Protein AF-A0A3N5JLK2-F1 (afdb_monomer)

Nearest PDB structures (foldseek):
  6s0b-assembly1_C  TM=5.105E-01  e=1.377E-01  Homo sapiens
  5gqo-assembly1_B-2  TM=5.133E-01  e=3.199E-01  Mycolicibacterium smegmatis MC2 155
  5yyu-assembly1_D  TM=4.873E-01  e=5.015E-01  Staphylococcus aureus subsp. aureus ED98
  1ue7-assembly2_D-3  TM=4.445E-01  e=7.860E-01  Mycobacterium tuberculosis

Sequence (249 aa):
MFKWTCALKNKGKTCIRKFNHIGRLCEGCSHFLDEKIHYQPRIVIDNAAFERFQQEIEEFDEWVAEHRERDLDIWCRVRLIKPRFRKIIYGAKAQLRLEGYLLVSKEGFIGLTPFDDYFYAYLTPQQQDRLRISANDTFDARGRMKLDRGRVLFSALWAIQIQERSGGITWNNSRALVAKNSAVELSDQPESCLHCPYGALADVVIQEKQQNKLVRTLYCLEGYPTPEVCGFQAMEMLDRCHKKQQKME

Mean predicted aligned error: 10.64 Å

Foldseek 3Di:
DKDKDFQQVVVVHADPVRDPDGDPVCPPPPRIDIDDDDDDDDDPDDPVVVVVVVVVVVVVVVVCVVQAQDKWKKKFAFAAKAFEWAWEADPPDIDIDGQFMKTWTQWIDTHNRTHRGIAIETDGLVRCQVVVDGHRWIWMWIFTWHCDPNHTYRDDTDPIDTDDDPVDDGDHPVLNVLLVVLKEWEPDDDPVLVSDNQKYKYWYWYDDPPDTDTDIIIIRSNNDHDPVPDCPVVVVVVVVVVVVVVVVD

Structure (mmCIF, N/CA/C/O backbone):
data_AF-A0A3N5JLK2-F1
#
_entry.id   AF-A0A3N5JLK2-F1
#
loop_
_atom_site.group_PDB
_atom_site.id
_atom_site.type_symbol
_atom_site.label_atom_id
_atom_site.label_alt_id
_atom_site.label_comp_id
_atom_site.label_asym_id
_atom_site.label_entity_id
_atom_site.label_seq_id
_atom_site.pdbx_PDB_ins_code
_atom_site.Cartn_x
_atom_site.Cartn_y
_atom_site.Cartn_z
_atom_site.occupancy
_atom_site.B_iso_or_equiv
_atom_site.auth_seq_id
_atom_site.auth_comp_id
_atom_site.auth_asym_id
_atom_site.auth_atom_id
_atom_site.pdbx_PDB_model_num
ATOM 1 N N . MET A 1 1 ? -16.531 -2.188 28.155 1.00 64.75 1 MET A N 1
ATOM 2 C CA . MET A 1 1 ? -17.621 -2.966 28.792 1.00 64.75 1 MET A CA 1
ATOM 3 C C . MET A 1 1 ? -18.146 -2.148 29.964 1.00 64.75 1 MET A C 1
ATOM 5 O O . MET A 1 1 ? -17.335 -1.489 30.599 1.00 64.75 1 MET A O 1
ATOM 9 N N . PHE A 1 2 ? -19.452 -2.125 30.232 1.00 71.06 2 PHE A N 1
ATOM 10 C CA . PHE A 1 2 ? -19.994 -1.415 31.399 1.00 71.06 2 PHE A CA 1
ATOM 11 C C . PHE A 1 2 ? -20.193 -2.402 32.541 1.00 71.06 2 PHE A C 1
ATOM 13 O O . PHE A 1 2 ? -20.793 -3.461 32.339 1.00 71.06 2 PHE A O 1
ATOM 20 N N . LYS A 1 3 ? -19.667 -2.077 33.720 1.00 80.38 3 LY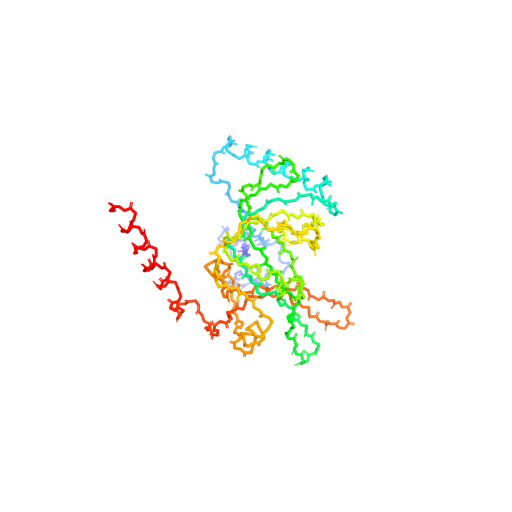S A N 1
ATOM 21 C CA . LYS A 1 3 ? -19.873 -2.861 34.932 1.00 80.38 3 LYS A CA 1
ATOM 22 C C . LYS A 1 3 ? -20.793 -2.079 35.851 1.00 80.38 3 LYS A C 1
ATOM 24 O O . LYS A 1 3 ? -20.409 -1.085 36.459 1.00 80.38 3 LYS A O 1
ATOM 29 N N . TRP A 1 4 ? -22.023 -2.560 35.947 1.00 87.19 4 TRP A N 1
ATOM 30 C CA . TRP A 1 4 ? -23.040 -1.983 36.809 1.00 87.19 4 TRP A CA 1
ATOM 31 C C . TRP A 1 4 ? -22.979 -2.615 38.189 1.00 87.19 4 TRP A C 1
ATOM 33 O O . TRP A 1 4 ? -23.115 -3.831 38.335 1.00 87.19 4 TRP A O 1
ATOM 43 N N . THR A 1 5 ? -22.801 -1.792 39.215 1.00 86.56 5 THR A N 1
ATOM 44 C CA . THR A 1 5 ? -22.776 -2.253 40.604 1.00 86.56 5 THR A CA 1
ATOM 45 C C . THR A 1 5 ? -23.739 -1.446 41.466 1.00 86.56 5 THR A C 1
ATOM 47 O O . THR A 1 5 ? -24.105 -0.315 41.149 1.00 86.56 5 THR A O 1
ATOM 50 N N . CYS A 1 6 ? -24.208 -2.054 42.558 1.00 88.25 6 CYS A N 1
ATOM 51 C CA . CYS A 1 6 ? -25.074 -1.393 43.523 1.00 88.25 6 CYS A CA 1
ATOM 52 C C . CYS A 1 6 ? -24.533 -1.614 44.933 1.00 88.25 6 CYS A C 1
ATOM 54 O O . CYS A 1 6 ? -24.486 -2.746 45.419 1.00 88.25 6 CYS A O 1
ATOM 56 N N . ALA A 1 7 ? -24.174 -0.526 45.614 1.00 86.69 7 ALA A N 1
ATOM 57 C CA . ALA A 1 7 ? -23.573 -0.577 46.945 1.00 86.69 7 ALA A CA 1
ATOM 58 C C . ALA A 1 7 ? -24.487 -1.241 47.995 1.00 86.69 7 ALA A C 1
ATOM 60 O O . ALA A 1 7 ? -23.996 -1.874 48.927 1.00 86.69 7 ALA A O 1
ATOM 61 N N . LEU A 1 8 ? -25.815 -1.128 47.844 1.00 87.56 8 LEU A N 1
ATOM 62 C CA . LEU A 1 8 ? -26.787 -1.776 48.734 1.00 87.56 8 LEU A CA 1
ATOM 63 C C . LEU A 1 8 ? -26.852 -3.288 48.514 1.00 87.56 8 LEU A C 1
ATOM 65 O O . LEU A 1 8 ? -26.760 -4.041 49.482 1.00 87.56 8 LEU A O 1
ATOM 69 N N . LYS A 1 9 ? -26.952 -3.730 47.254 1.00 84.06 9 LYS A N 1
ATOM 70 C CA . LYS A 1 9 ? -26.965 -5.161 46.924 1.00 84.06 9 LYS A CA 1
ATOM 71 C C . LYS A 1 9 ? -25.656 -5.843 47.315 1.00 84.06 9 LYS A C 1
ATOM 73 O O . LYS A 1 9 ? -25.698 -6.942 47.853 1.00 84.06 9 LYS A O 1
ATOM 78 N N . ASN A 1 10 ? -24.517 -5.172 47.131 1.00 84.31 10 ASN A N 1
ATOM 79 C CA . ASN A 1 10 ? -23.211 -5.685 47.561 1.00 84.31 10 ASN A CA 1
ATOM 80 C C . ASN A 1 10 ? -23.121 -5.868 49.087 1.00 84.31 10 ASN A C 1
ATOM 82 O O . ASN A 1 10 ? -22.364 -6.705 49.559 1.00 84.31 10 ASN A O 1
ATOM 86 N N . LYS A 1 11 ? -23.914 -5.115 49.861 1.00 87.94 11 LYS A N 1
ATOM 87 C CA . LYS A 1 11 ? -24.050 -5.253 51.321 1.00 87.94 11 LYS A CA 1
ATOM 88 C C . LYS A 1 11 ? -25.190 -6.201 51.736 1.00 87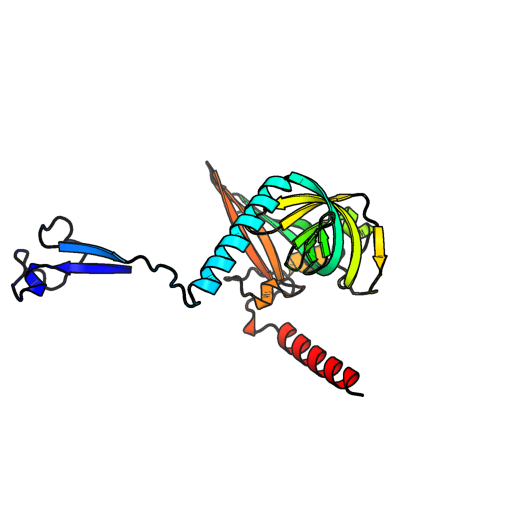.94 11 LYS A C 1
ATOM 90 O O . LYS A 1 11 ? -25.592 -6.180 52.895 1.00 87.94 11 LYS A O 1
ATOM 95 N N . GLY A 1 12 ? -25.760 -6.972 50.805 1.00 84.62 12 GLY A N 1
ATOM 96 C CA . GLY A 1 12 ? -26.864 -7.906 51.063 1.00 84.62 12 GLY A CA 1
ATOM 97 C C . GLY A 1 12 ? -28.222 -7.246 51.334 1.00 84.62 12 GLY A C 1
ATOM 98 O O . GLY A 1 12 ? -29.153 -7.920 51.767 1.00 84.62 12 GLY A O 1
ATOM 99 N N . LYS A 1 13 ? -28.364 -5.934 51.099 1.00 86.44 13 LYS A N 1
ATOM 100 C CA . LYS A 1 13 ? -29.610 -5.196 51.351 1.00 86.44 13 LYS A CA 1
ATOM 101 C C . LYS A 1 13 ? -30.515 -5.178 50.122 1.00 86.44 13 LYS A C 1
ATOM 103 O O . LYS A 1 13 ? -30.056 -5.154 48.978 1.00 86.44 13 LYS A O 1
ATOM 108 N N . THR A 1 14 ? -31.821 -5.123 50.364 1.00 85.50 14 THR A N 1
ATOM 109 C CA . THR A 1 14 ? -32.839 -4.969 49.321 1.00 85.50 14 THR A CA 1
ATOM 110 C C . THR A 1 14 ? -32.788 -3.581 48.679 1.00 85.50 14 THR A C 1
ATOM 112 O O . THR A 1 14 ? -32.483 -2.579 49.327 1.00 85.50 14 THR A O 1
ATOM 115 N N . CYS A 1 15 ? -33.109 -3.509 47.386 1.00 86.06 15 CYS A N 1
ATOM 116 C CA . CYS A 1 15 ? -33.182 -2.245 46.658 1.00 86.06 15 CYS A CA 1
ATOM 117 C C . CYS A 1 15 ? -34.363 -1.396 47.160 1.00 86.06 15 CYS A C 1
ATOM 119 O O . CYS A 1 15 ? -35.496 -1.870 47.180 1.00 86.06 15 CYS A O 1
ATOM 121 N N . ILE A 1 16 ? -34.124 -0.119 47.478 1.00 85.94 16 ILE A N 1
ATOM 122 C CA . ILE A 1 16 ? -35.167 0.829 47.923 1.00 85.94 16 ILE A CA 1
ATOM 123 C C . ILE A 1 16 ? -36.224 1.046 46.825 1.00 85.94 16 ILE A C 1
ATOM 125 O O . ILE A 1 16 ? -37.409 1.186 47.107 1.00 85.94 16 ILE A O 1
ATOM 129 N N . ARG A 1 17 ? -35.805 0.996 45.553 1.00 84.00 17 ARG A N 1
ATOM 130 C CA . ARG A 1 17 ? -36.687 1.092 44.376 1.00 84.00 17 ARG A CA 1
ATOM 131 C C . ARG A 1 17 ? -37.307 -0.257 43.971 1.00 84.00 17 ARG A C 1
ATOM 133 O O . ARG A 1 17 ? -37.937 -0.335 42.926 1.00 84.00 17 ARG A O 1
ATOM 140 N N . LYS A 1 18 ? -37.122 -1.314 44.778 1.00 85.50 18 LYS A N 1
ATOM 141 C CA . LYS A 1 18 ? -37.650 -2.679 44.566 1.00 85.50 18 LYS A CA 1
ATOM 142 C C . LYS A 1 18 ? -37.236 -3.344 43.244 1.00 85.50 18 LYS A C 1
ATOM 144 O O . LYS A 1 18 ? -37.915 -4.243 42.760 1.00 85.50 18 LYS A O 1
ATOM 149 N N . PHE A 1 19 ? -36.110 -2.939 42.659 1.00 84.69 19 PHE A N 1
ATOM 150 C CA . PHE A 1 19 ? -35.587 -3.599 41.465 1.00 84.69 19 PHE A CA 1
ATOM 151 C C . PHE A 1 19 ? -34.878 -4.913 41.809 1.00 84.69 19 PHE A C 1
ATOM 153 O O . PHE A 1 19 ? -34.039 -4.969 42.712 1.00 84.69 19 PHE A O 1
ATOM 160 N N . ASN A 1 20 ? -35.172 -5.957 41.030 1.00 80.88 20 ASN A N 1
ATOM 161 C CA . ASN A 1 20 ? -34.558 -7.279 41.176 1.00 80.88 20 ASN A CA 1
ATOM 162 C C . ASN A 1 20 ? -33.180 -7.375 40.508 1.00 80.88 20 ASN A C 1
ATOM 164 O O . ASN A 1 20 ? -32.359 -8.201 40.908 1.00 80.88 20 ASN A O 1
ATOM 168 N N . HIS A 1 21 ? -32.879 -6.495 39.551 1.00 82.06 21 HIS A N 1
ATOM 169 C CA . HIS A 1 21 ? -31.630 -6.490 38.789 1.00 82.06 21 HIS A CA 1
ATOM 170 C C . HIS A 1 21 ? -31.052 -5.076 38.709 1.00 82.06 21 HIS A C 1
ATOM 172 O O . HIS A 1 21 ? -31.788 -4.092 38.751 1.00 82.06 21 HIS A O 1
ATOM 178 N N . ILE A 1 22 ? -29.725 -4.989 38.626 1.00 85.00 22 ILE A N 1
ATOM 179 C CA . ILE A 1 22 ? -29.011 -3.726 38.429 1.00 85.00 22 ILE A CA 1
ATOM 180 C C . ILE A 1 22 ? -28.993 -3.464 36.921 1.00 85.00 22 ILE A C 1
ATOM 182 O O . ILE A 1 22 ? -28.632 -4.355 36.155 1.00 85.00 22 ILE A O 1
ATOM 186 N N . GLY A 1 23 ? -29.413 -2.277 36.491 1.00 82.56 23 GLY A N 1
ATOM 187 C CA . GLY A 1 23 ? -29.574 -1.975 35.072 1.00 82.56 23 GLY A CA 1
ATOM 188 C C . GLY A 1 23 ? -29.731 -0.491 34.785 1.00 82.56 23 GLY A C 1
ATOM 189 O O . GLY A 1 23 ? -29.637 0.333 35.689 1.00 82.56 23 GLY A O 1
ATOM 190 N N . ARG A 1 24 ? -30.058 -0.155 33.533 1.00 80.62 24 ARG A N 1
ATOM 191 C CA . ARG A 1 24 ? -30.299 1.231 33.081 1.00 80.62 24 ARG A CA 1
ATOM 192 C C . ARG A 1 24 ? -31.349 1.982 33.913 1.00 80.62 24 ARG A C 1
ATOM 194 O O . ARG A 1 24 ? -31.252 3.184 34.093 1.00 80.62 24 ARG A O 1
ATOM 201 N N . LEU A 1 25 ? -32.315 1.273 34.503 1.00 83.50 25 LEU A N 1
ATOM 202 C CA . LEU A 1 25 ? -33.338 1.862 35.385 1.00 83.50 25 LEU A CA 1
ATOM 203 C C . LEU A 1 25 ? -32.786 2.347 36.742 1.00 83.50 25 LEU A C 1
ATOM 205 O O . LEU A 1 25 ? -33.505 2.979 37.520 1.00 83.50 25 LEU A O 1
ATOM 209 N N . CYS A 1 26 ? -31.523 2.041 37.049 1.00 83.31 26 CYS A N 1
ATOM 210 C CA . CYS A 1 26 ? -30.824 2.514 38.237 1.00 83.31 26 CYS A CA 1
ATOM 211 C C . CYS A 1 26 ? -30.124 3.869 38.030 1.00 83.31 26 CYS A C 1
ATOM 213 O O . CYS A 1 26 ? -29.611 4.409 39.012 1.00 83.31 26 CYS A O 1
ATOM 215 N N . GLU A 1 27 ? -30.140 4.436 36.815 1.00 78.31 27 GLU A N 1
ATOM 216 C CA . GLU A 1 27 ? -29.645 5.792 36.550 1.00 78.31 27 GLU A CA 1
ATOM 217 C C . GLU A 1 27 ? -30.296 6.812 37.504 1.00 78.31 27 GLU A C 1
ATOM 219 O O . GLU A 1 27 ? -31.492 6.747 37.814 1.00 78.31 27 GLU A O 1
ATOM 224 N N . GLY A 1 28 ? -29.470 7.711 38.049 1.00 80.62 28 GLY A N 1
ATOM 225 C CA . GLY A 1 28 ? -29.868 8.701 39.057 1.00 80.62 28 GLY A CA 1
ATOM 226 C C . GLY A 1 28 ? -29.978 8.181 40.499 1.00 80.62 28 GLY A C 1
ATOM 227 O O . GLY A 1 28 ? -30.269 8.959 41.404 1.00 80.62 28 GLY A O 1
ATOM 228 N N . CYS A 1 29 ? -29.747 6.890 40.765 1.00 85.38 29 CYS A N 1
ATOM 229 C CA . CYS A 1 29 ? -29.701 6.370 42.135 1.00 85.38 29 CYS A CA 1
ATOM 230 C C . CYS A 1 29 ? -28.329 6.618 42.783 1.00 85.38 29 CYS A C 1
ATOM 232 O O . CYS A 1 29 ? -27.307 6.220 42.236 1.00 85.38 29 CYS A O 1
ATOM 234 N N . SER A 1 30 ? -28.305 7.160 44.004 1.00 88.56 30 SER A N 1
ATOM 235 C CA . SER A 1 30 ? -27.072 7.409 44.778 1.00 88.56 30 SER A CA 1
ATOM 236 C C . SER A 1 30 ? -26.263 6.151 45.119 1.00 88.56 30 SER A C 1
ATOM 238 O O . SER A 1 30 ? -25.092 6.237 45.476 1.00 88.56 30 SER A O 1
ATOM 240 N N . HIS A 1 31 ? -26.880 4.971 45.037 1.00 85.19 31 HIS A N 1
ATOM 241 C CA . HIS A 1 31 ? -26.239 3.687 45.325 1.00 85.19 31 HIS A CA 1
ATOM 242 C C . HIS A 1 31 ? -25.837 2.914 44.068 1.00 85.19 31 HIS A C 1
ATOM 244 O O . HIS A 1 31 ? -25.345 1.791 44.197 1.00 85.19 31 HIS A O 1
ATOM 250 N N . PHE A 1 32 ? -26.102 3.462 42.882 1.00 87.62 32 PHE A N 1
ATOM 251 C CA . PHE A 1 32 ? -25.750 2.875 41.598 1.00 87.62 32 PHE A CA 1
ATOM 252 C C . PHE A 1 32 ? -24.399 3.418 41.137 1.00 87.62 32 PHE A C 1
ATOM 254 O O . PHE A 1 32 ? -24.186 4.627 41.131 1.00 87.62 32 PHE A O 1
ATOM 261 N N . LEU A 1 33 ? -23.495 2.515 40.765 1.00 84.81 33 LEU A N 1
ATOM 262 C CA . LEU A 1 33 ? -22.190 2.847 40.209 1.00 84.81 33 LEU A CA 1
ATOM 263 C C . LEU A 1 33 ? -22.092 2.232 38.817 1.00 84.81 33 LEU A C 1
ATOM 265 O O . LEU A 1 33 ? -22.229 1.013 38.662 1.00 84.81 33 LEU A O 1
ATOM 269 N N . ASP A 1 34 ? -21.854 3.087 37.829 1.00 84.75 34 ASP A N 1
ATOM 270 C CA . ASP A 1 34 ? -21.530 2.677 36.470 1.00 84.75 34 ASP A CA 1
ATOM 271 C C . ASP A 1 34 ? -20.031 2.868 36.237 1.00 84.75 34 ASP A C 1
ATOM 273 O O . ASP A 1 34 ? -19.533 3.994 36.190 1.00 84.75 34 ASP A O 1
ATOM 277 N N . GLU A 1 35 ? -19.304 1.758 36.143 1.00 80.94 35 GLU A N 1
ATOM 278 C CA . GLU A 1 35 ? -17.882 1.768 35.833 1.00 80.94 35 GLU A CA 1
ATOM 279 C C . GLU A 1 35 ? -17.680 1.402 34.362 1.00 80.94 35 GLU A C 1
ATOM 281 O O . GLU A 1 35 ? -17.949 0.279 33.911 1.00 80.94 35 GLU A O 1
ATOM 286 N N . LYS A 1 36 ? -17.172 2.369 33.599 1.00 79.12 36 LYS A N 1
ATOM 287 C CA . LYS A 1 36 ? -16.784 2.155 32.211 1.00 79.12 36 LYS A CA 1
ATOM 288 C C . LYS A 1 36 ? -15.412 1.486 32.176 1.00 79.12 36 LYS A C 1
ATOM 290 O O . LYS A 1 36 ? -14.382 2.142 32.292 1.00 79.12 36 LYS A O 1
ATOM 295 N N . ILE A 1 37 ? -15.401 0.172 31.971 1.00 74.75 37 ILE A N 1
ATOM 296 C CA . ILE A 1 37 ? -14.164 -0.593 31.809 1.00 74.75 37 ILE A CA 1
ATOM 297 C C . ILE A 1 37 ? -13.647 -0.377 30.389 1.00 74.75 37 ILE A C 1
ATOM 299 O O . ILE A 1 37 ? -14.237 -0.852 29.405 1.00 74.75 37 ILE A O 1
ATOM 303 N N . HIS A 1 38 ? -12.531 0.341 30.309 1.00 68.50 38 HIS A N 1
ATOM 304 C CA . HIS A 1 38 ? -11.704 0.450 29.120 1.00 68.50 38 HIS A CA 1
ATOM 305 C C . HIS A 1 38 ? -10.674 -0.680 29.134 1.00 68.50 38 HIS A C 1
ATOM 307 O O . HIS A 1 38 ? -9.913 -0.810 30.088 1.00 68.50 38 HIS A O 1
ATOM 313 N N . TYR A 1 39 ? -10.645 -1.500 28.083 1.00 69.69 39 TYR A N 1
ATOM 314 C CA . TYR A 1 39 ? -9.519 -2.405 27.876 1.00 69.69 39 TYR A CA 1
ATOM 315 C C . TYR A 1 39 ? -8.315 -1.555 27.493 1.00 69.69 39 TYR A C 1
ATOM 317 O O . TYR A 1 39 ? -8.352 -0.863 26.476 1.00 69.69 39 TYR A O 1
ATOM 325 N N . GLN A 1 40 ? -7.283 -1.576 28.327 1.00 72.75 40 GLN A N 1
ATOM 326 C CA . GLN A 1 40 ? -5.996 -1.001 27.977 1.00 72.75 40 GLN A CA 1
ATOM 327 C C . GLN A 1 40 ? -5.084 -2.114 27.462 1.00 72.75 40 GLN A C 1
ATOM 329 O O . GLN A 1 40 ? -5.142 -3.235 27.984 1.00 72.75 40 GLN A O 1
ATOM 334 N N . PRO A 1 41 ? -4.270 -1.840 26.432 1.00 77.44 41 PRO A N 1
ATOM 335 C CA . PRO A 1 41 ? -3.246 -2.778 26.011 1.00 77.44 41 PRO A CA 1
ATOM 336 C C . PRO A 1 41 ? -2.325 -3.065 27.199 1.00 77.44 41 PRO A C 1
ATOM 338 O O . PRO A 1 41 ? -1.903 -2.158 27.915 1.00 77.44 41 PRO A O 1
ATOM 341 N N . ARG A 1 42 ? -2.049 -4.347 27.433 1.00 83.38 42 ARG A N 1
ATOM 342 C CA . ARG A 1 42 ? -1.113 -4.779 28.467 1.00 83.38 42 ARG A CA 1
ATOM 343 C C . ARG A 1 42 ? 0.260 -4.939 27.832 1.00 83.38 42 ARG A C 1
ATOM 345 O O . ARG A 1 42 ? 0.380 -5.624 26.821 1.00 83.38 42 ARG A O 1
ATOM 352 N N . ILE A 1 43 ? 1.281 -4.352 28.446 1.00 84.31 43 ILE A N 1
ATOM 353 C CA . ILE A 1 43 ? 2.672 -4.601 28.068 1.00 84.31 43 ILE A CA 1
ATOM 354 C C . ILE A 1 43 ? 2.998 -6.043 28.475 1.00 84.31 43 ILE A C 1
ATOM 356 O O . ILE A 1 43 ? 2.877 -6.409 29.646 1.00 84.31 43 ILE A O 1
ATOM 360 N N . VAL A 1 44 ? 3.305 -6.880 27.484 1.00 91.62 44 VAL A N 1
ATOM 361 C CA . VAL A 1 44 ? 3.648 -8.305 27.673 1.00 91.62 44 VAL A CA 1
ATOM 362 C C . VAL A 1 44 ? 5.163 -8.527 27.605 1.00 91.62 44 VAL A C 1
ATOM 364 O O . VAL A 1 44 ? 5.656 -9.561 28.041 1.00 91.62 44 VAL A O 1
ATOM 367 N N . ILE A 1 45 ? 5.896 -7.549 27.072 1.00 91.56 45 ILE A N 1
ATOM 368 C CA . ILE A 1 45 ? 7.358 -7.541 27.005 1.00 91.56 45 ILE A CA 1
ATOM 369 C C . ILE A 1 45 ? 7.960 -7.036 28.319 1.00 91.56 45 ILE A C 1
ATOM 371 O O . ILE A 1 45 ? 7.275 -6.401 29.122 1.00 91.56 45 ILE A O 1
ATOM 375 N N . ASP A 1 46 ? 9.237 -7.335 28.549 1.00 94.19 46 ASP A N 1
ATOM 376 C CA . ASP A 1 46 ? 9.954 -6.788 29.697 1.00 94.19 46 ASP A CA 1
ATOM 377 C C . ASP A 1 46 ? 10.170 -5.267 29.568 1.00 94.19 46 ASP A C 1
ATOM 379 O O . ASP A 1 46 ? 10.048 -4.683 28.487 1.00 94.19 46 ASP A O 1
ATOM 383 N N . ASN A 1 47 ? 10.484 -4.619 30.692 1.00 91.50 47 ASN A N 1
ATOM 384 C CA . ASN A 1 47 ? 10.638 -3.165 30.746 1.00 91.50 47 ASN A CA 1
ATOM 385 C C . ASN A 1 47 ? 11.765 -2.660 29.834 1.00 91.50 47 ASN A C 1
ATOM 387 O O . ASN A 1 47 ? 11.602 -1.622 29.205 1.00 91.50 47 ASN A O 1
ATOM 391 N N . ALA A 1 48 ? 12.873 -3.397 29.716 1.00 92.75 48 ALA A N 1
ATOM 392 C CA . ALA A 1 48 ? 14.004 -2.975 28.894 1.00 92.75 48 ALA A CA 1
ATOM 393 C C . ALA A 1 48 ? 13.661 -3.035 27.397 1.00 92.75 48 ALA A C 1
ATOM 395 O O . ALA A 1 48 ? 14.040 -2.157 26.626 1.00 92.75 48 ALA A O 1
ATOM 396 N N . ALA A 1 49 ? 12.917 -4.055 26.970 1.00 92.88 49 ALA A N 1
ATOM 397 C CA . ALA A 1 49 ? 12.381 -4.146 25.619 1.00 92.88 49 ALA A CA 1
ATOM 398 C C . ALA A 1 49 ? 11.365 -3.034 25.337 1.00 92.88 49 ALA A C 1
ATOM 400 O O . ALA A 1 49 ? 11.358 -2.485 24.238 1.00 92.88 49 ALA A O 1
ATOM 401 N N . PHE A 1 50 ? 10.536 -2.678 26.321 1.00 92.44 50 PHE A N 1
ATOM 402 C CA . PHE A 1 50 ? 9.588 -1.577 26.182 1.00 92.44 50 PHE A CA 1
ATOM 403 C C . PHE A 1 50 ? 10.283 -0.216 26.059 1.00 92.44 50 PHE A C 1
ATOM 405 O O . PHE A 1 50 ? 9.900 0.574 25.205 1.00 92.44 50 PHE A O 1
ATOM 412 N N . GLU A 1 51 ? 11.323 0.043 26.852 1.00 93.44 51 GLU A N 1
ATOM 413 C CA . GLU A 1 51 ? 12.118 1.274 26.761 1.00 93.44 51 GLU A CA 1
ATOM 414 C C . GLU A 1 51 ? 12.806 1.413 25.398 1.00 93.44 51 GLU A C 1
ATOM 416 O O . GLU A 1 51 ? 12.713 2.473 24.785 1.00 93.44 51 GLU A O 1
ATOM 421 N N . ARG A 1 52 ? 13.410 0.333 24.876 1.00 94.19 52 ARG A N 1
ATOM 422 C CA . ARG A 1 52 ? 13.973 0.330 23.512 1.00 94.19 52 ARG A CA 1
ATOM 423 C C . ARG A 1 52 ? 12.918 0.639 22.456 1.00 94.19 52 ARG A C 1
ATOM 425 O O . ARG A 1 52 ? 13.148 1.465 21.588 1.00 94.19 52 ARG A O 1
ATOM 432 N N . PHE A 1 53 ? 11.741 0.030 22.562 1.00 91.56 53 PHE A N 1
ATOM 433 C CA . PHE A 1 53 ? 10.642 0.297 21.637 1.00 91.56 53 PHE A CA 1
ATOM 434 C C . PHE A 1 53 ? 10.158 1.757 21.691 1.00 91.56 53 PHE A C 1
ATOM 436 O O . PHE A 1 53 ? 9.816 2.327 20.660 1.00 91.56 53 PHE A O 1
ATOM 443 N N . GLN A 1 54 ? 10.128 2.382 22.874 1.00 94.25 54 GLN A N 1
ATOM 444 C CA . GLN A 1 54 ? 9.796 3.809 22.991 1.00 94.25 54 GLN A CA 1
ATOM 445 C C . GLN A 1 54 ? 10.845 4.691 22.304 1.00 94.25 54 GLN A C 1
ATOM 447 O O . GLN A 1 54 ? 10.467 5.622 21.601 1.00 94.25 54 GLN A O 1
ATOM 452 N N . GLN A 1 55 ? 12.131 4.366 22.461 1.00 94.69 55 GLN A N 1
ATOM 453 C CA . GLN A 1 55 ? 13.221 5.065 21.772 1.00 94.69 55 GLN A CA 1
ATOM 454 C C . GLN A 1 55 ? 13.108 4.912 20.251 1.00 94.69 55 GLN A C 1
ATOM 456 O O . GLN A 1 55 ? 13.146 5.906 19.539 1.00 94.69 55 GLN A O 1
ATOM 461 N N . GLU A 1 56 ? 12.867 3.694 19.755 1.00 92.44 56 GLU A N 1
ATOM 462 C CA . GLU A 1 56 ? 12.656 3.430 18.323 1.00 92.44 56 GLU A CA 1
ATOM 463 C C . GLU A 1 56 ? 11.471 4.232 17.750 1.00 92.44 56 GLU A C 1
ATOM 465 O O . GLU A 1 56 ? 11.545 4.731 16.627 1.00 92.44 56 GLU A O 1
ATOM 470 N N . ILE A 1 57 ? 10.378 4.385 18.511 1.00 92.06 57 ILE A N 1
ATOM 471 C CA . ILE A 1 57 ? 9.241 5.228 18.106 1.00 92.06 57 ILE A CA 1
ATOM 472 C C . ILE A 1 57 ? 9.643 6.699 18.031 1.00 92.06 57 ILE A C 1
ATOM 474 O O . ILE A 1 57 ? 9.288 7.364 17.062 1.00 92.06 57 ILE A O 1
ATOM 478 N N . GLU A 1 58 ? 10.336 7.212 19.046 1.00 95.19 58 GLU A N 1
ATOM 479 C CA . GLU A 1 58 ? 10.742 8.618 19.100 1.00 95.19 58 GLU A CA 1
ATOM 480 C C . GLU A 1 58 ? 11.683 8.957 17.936 1.00 95.19 58 GLU A C 1
ATOM 482 O O . GLU A 1 58 ? 11.425 9.903 17.194 1.00 95.19 58 GLU A O 1
ATOM 487 N N . GLU A 1 59 ? 12.688 8.112 17.690 1.00 93.12 59 GLU A N 1
ATOM 488 C CA . GLU A 1 59 ? 13.592 8.227 16.540 1.00 93.12 59 GLU A CA 1
ATOM 489 C C . GLU A 1 59 ? 12.832 8.190 15.205 1.00 93.12 59 GLU A C 1
ATOM 491 O O . GLU A 1 59 ? 13.103 8.980 14.295 1.00 93.12 59 GLU A O 1
ATOM 496 N N . PHE A 1 60 ? 11.845 7.296 15.077 1.00 91.31 60 PHE A N 1
ATOM 497 C CA . PHE A 1 60 ? 11.010 7.225 13.882 1.00 91.31 60 PHE A CA 1
ATOM 498 C C . PHE A 1 60 ? 10.153 8.483 13.697 1.00 91.31 60 PHE A C 1
ATOM 500 O O . PHE A 1 60 ? 10.053 8.995 12.580 1.00 91.31 60 PHE A O 1
ATOM 507 N N . ASP A 1 61 ? 9.539 9.001 14.759 1.00 92.75 61 ASP A N 1
ATOM 508 C CA . ASP A 1 61 ? 8.696 10.195 14.704 1.00 92.75 61 ASP A CA 1
ATOM 509 C C . ASP A 1 61 ? 9.512 11.447 14.350 1.00 92.75 61 ASP A C 1
ATOM 511 O O . ASP A 1 61 ? 9.067 12.255 13.524 1.00 92.75 61 ASP A O 1
ATOM 515 N N . GLU A 1 62 ? 10.724 11.584 14.894 1.00 94.88 62 GLU A N 1
ATOM 516 C CA . GLU A 1 62 ? 11.677 12.628 14.506 1.00 94.88 62 GLU A CA 1
ATOM 517 C C . GLU A 1 62 ? 12.066 12.507 13.029 1.00 94.88 62 GLU A C 1
ATOM 519 O O . GLU A 1 62 ? 11.959 13.480 12.270 1.00 94.88 62 GLU A O 1
ATOM 524 N N . TRP A 1 63 ? 12.429 11.299 12.587 1.00 93.75 63 TRP A N 1
ATOM 525 C CA . TRP A 1 63 ? 12.760 11.033 11.189 1.00 93.75 63 TRP A CA 1
ATOM 526 C C . TRP A 1 63 ? 11.589 11.376 10.259 1.00 93.75 63 TRP A C 1
ATOM 528 O O . TRP A 1 63 ? 11.774 12.049 9.240 1.00 93.75 63 TRP A O 1
ATOM 538 N N . VAL A 1 64 ? 10.359 10.988 10.615 1.00 92.81 64 VAL A N 1
ATOM 539 C CA . VAL A 1 64 ? 9.154 11.336 9.851 1.00 92.81 64 VAL A CA 1
ATOM 540 C C . VAL A 1 64 ? 8.953 12.847 9.825 1.00 92.81 64 VAL A C 1
ATOM 542 O O . VAL A 1 64 ? 8.657 13.387 8.759 1.00 92.81 64 VAL A O 1
ATOM 545 N N . ALA A 1 65 ? 9.091 13.543 10.954 1.00 93.00 65 ALA A N 1
ATOM 546 C CA . ALA A 1 65 ? 8.914 14.991 11.022 1.00 93.00 65 ALA A CA 1
ATOM 547 C C . ALA A 1 65 ? 9.903 15.735 10.112 1.00 93.00 65 ALA A C 1
ATOM 549 O O . ALA A 1 65 ? 9.517 16.697 9.442 1.00 93.00 65 ALA A O 1
ATOM 550 N N . GLU A 1 66 ? 11.146 15.259 10.028 1.00 94.50 66 GLU A N 1
ATOM 551 C CA . GLU A 1 66 ? 12.161 15.819 9.141 1.00 94.50 66 GLU A CA 1
ATOM 552 C C . GLU A 1 66 ? 11.843 15.575 7.659 1.00 94.50 66 GLU A C 1
ATOM 554 O O . GLU A 1 66 ? 11.974 16.481 6.832 1.00 94.50 66 GLU A O 1
ATOM 559 N N . HIS A 1 67 ? 11.419 14.361 7.310 1.00 94.31 67 HIS A N 1
ATOM 560 C CA . HIS A 1 67 ? 11.344 13.900 5.922 1.00 94.31 67 HIS A CA 1
ATOM 561 C C . HIS A 1 67 ? 9.957 14.074 5.284 1.00 94.31 67 HIS A C 1
ATOM 563 O O . HIS A 1 67 ? 9.803 13.998 4.060 1.00 94.31 67 HIS A O 1
ATOM 569 N N . ARG A 1 68 ? 8.913 14.314 6.082 1.00 94.25 68 ARG A N 1
ATOM 570 C CA . ARG A 1 68 ? 7.530 14.437 5.606 1.00 94.25 68 ARG A CA 1
ATOM 571 C C . ARG A 1 68 ? 7.360 15.619 4.648 1.00 94.25 68 ARG A C 1
ATOM 573 O O . ARG A 1 68 ? 7.830 16.722 4.895 1.00 94.25 68 ARG A O 1
ATOM 580 N N . GLU A 1 69 ? 6.627 15.378 3.561 1.00 95.06 69 GLU A N 1
ATOM 581 C CA . GLU A 1 69 ? 6.400 16.311 2.445 1.00 95.06 69 GLU A CA 1
ATOM 582 C C . GLU A 1 69 ? 7.675 16.748 1.699 1.00 95.06 69 GLU A C 1
ATOM 584 O O . GLU A 1 69 ? 7.594 17.609 0.819 1.00 95.06 69 GLU A O 1
ATOM 589 N N . ARG A 1 70 ? 8.837 16.143 1.984 1.00 96.12 70 ARG A N 1
ATOM 590 C CA . ARG A 1 70 ? 10.084 16.407 1.259 1.00 96.12 70 ARG A CA 1
ATOM 591 C C . ARG A 1 70 ? 10.262 15.474 0.070 1.00 96.12 70 ARG A C 1
ATOM 593 O O . ARG A 1 70 ? 9.698 14.381 -0.001 1.00 96.12 70 ARG A O 1
ATOM 600 N N . ASP A 1 71 ? 11.082 15.944 -0.861 1.00 97.56 71 ASP A N 1
ATOM 601 C CA . ASP A 1 71 ? 11.462 15.221 -2.064 1.00 97.56 71 ASP A CA 1
ATOM 602 C C . ASP A 1 71 ? 12.786 14.497 -1.817 1.00 97.56 71 ASP A C 1
ATOM 604 O O . ASP A 1 71 ? 13.826 15.146 -1.692 1.00 97.56 71 ASP A O 1
ATOM 608 N N . LEU A 1 72 ? 12.738 13.170 -1.765 1.00 97.44 72 LEU A N 1
ATOM 609 C CA . LEU A 1 72 ? 13.860 12.306 -1.405 1.00 97.44 72 LEU A CA 1
ATOM 610 C C . LEU A 1 72 ? 14.166 11.336 -2.538 1.00 97.44 72 LEU A C 1
ATOM 612 O O . LEU A 1 72 ? 13.265 10.929 -3.277 1.00 97.44 72 LEU A O 1
ATOM 616 N N . ASP A 1 73 ? 15.434 10.965 -2.651 1.00 98.06 73 ASP A N 1
ATOM 617 C CA . ASP A 1 73 ? 15.850 9.869 -3.514 1.00 98.06 73 ASP A CA 1
ATOM 618 C C . ASP A 1 73 ? 15.521 8.541 -2.831 1.00 98.06 73 ASP A C 1
ATOM 620 O O . ASP A 1 73 ? 15.612 8.414 -1.610 1.00 98.06 73 ASP A O 1
ATOM 624 N N . ILE A 1 74 ? 15.088 7.564 -3.616 1.00 97.75 74 ILE A N 1
ATOM 625 C CA . ILE A 1 74 ? 14.777 6.222 -3.149 1.00 97.75 74 ILE A CA 1
ATOM 626 C C . ILE A 1 74 ? 15.400 5.195 -4.071 1.00 97.75 74 ILE A C 1
ATOM 628 O O . ILE A 1 74 ? 15.347 5.340 -5.291 1.00 97.75 74 ILE A O 1
ATOM 632 N N . TRP A 1 75 ? 15.879 4.118 -3.468 1.00 97.94 75 TRP A N 1
ATOM 633 C CA . TRP A 1 75 ? 16.174 2.867 -4.149 1.00 97.94 75 TRP A CA 1
ATOM 634 C C . TRP A 1 75 ? 15.328 1.775 -3.512 1.00 97.94 75 TRP A C 1
ATOM 636 O O . TRP A 1 75 ? 15.234 1.704 -2.285 1.00 97.94 75 TRP A O 1
ATOM 646 N N . CYS A 1 76 ? 14.694 0.909 -4.301 1.00 96.62 76 CYS A N 1
ATOM 647 C CA . CYS A 1 76 ? 13.942 -0.197 -3.713 1.00 96.62 76 CYS A CA 1
ATOM 648 C C . CYS A 1 76 ? 13.793 -1.408 -4.624 1.00 96.62 76 CYS A C 1
ATOM 650 O O . CYS A 1 76 ? 13.820 -1.297 -5.852 1.00 96.62 76 CYS A O 1
ATOM 652 N N . ARG A 1 77 ? 13.545 -2.561 -3.991 1.00 97.12 77 ARG A N 1
ATOM 653 C CA . ARG A 1 77 ? 13.028 -3.760 -4.653 1.00 97.12 77 ARG A CA 1
ATOM 654 C C . ARG A 1 77 ? 11.517 -3.828 -4.486 1.00 97.12 77 ARG A C 1
ATOM 656 O O . ARG A 1 77 ? 10.999 -3.899 -3.369 1.00 97.12 77 ARG A O 1
ATOM 663 N N . VAL A 1 78 ? 10.802 -3.863 -5.606 1.00 96.69 78 VAL A N 1
ATOM 664 C CA . VAL A 1 78 ? 9.344 -3.989 -5.610 1.00 96.69 78 VAL A CA 1
ATOM 665 C C . VAL A 1 78 ? 8.974 -5.384 -5.140 1.00 96.69 78 VAL A C 1
ATOM 667 O O . VAL A 1 78 ? 9.225 -6.366 -5.825 1.00 96.69 78 VAL A O 1
ATOM 670 N N . ARG A 1 79 ? 8.317 -5.502 -3.994 1.00 95.12 79 ARG A N 1
ATOM 671 C CA . ARG A 1 79 ? 7.796 -6.787 -3.520 1.00 95.12 79 ARG A CA 1
ATOM 672 C C . ARG A 1 79 ? 6.481 -7.137 -4.206 1.00 95.12 79 ARG A C 1
ATOM 674 O O . ARG A 1 79 ? 6.274 -8.273 -4.619 1.00 95.12 79 ARG A O 1
ATOM 681 N N . LEU A 1 80 ? 5.571 -6.168 -4.292 1.00 94.00 80 LEU A N 1
ATOM 682 C CA . LEU A 1 80 ? 4.243 -6.333 -4.883 1.00 94.00 80 LEU A CA 1
ATOM 683 C C . LEU A 1 80 ? 3.843 -5.066 -5.631 1.00 94.00 80 LEU A C 1
ATOM 685 O O . LEU A 1 80 ? 4.203 -3.960 -5.239 1.00 94.00 80 LEU A O 1
ATOM 689 N N . ILE A 1 81 ? 3.017 -5.231 -6.657 1.00 94.62 81 ILE A N 1
ATOM 690 C CA . ILE A 1 81 ? 2.332 -4.132 -7.331 1.00 94.62 81 ILE A CA 1
ATOM 691 C C . ILE A 1 81 ? 0.832 -4.403 -7.323 1.00 94.62 81 ILE A C 1
ATOM 693 O O . ILE A 1 81 ? 0.385 -5.500 -7.659 1.00 94.62 81 ILE A O 1
ATOM 697 N N . LYS A 1 82 ? 0.056 -3.395 -6.924 1.00 94.31 82 LYS A N 1
ATOM 698 C CA . LYS A 1 82 ? -1.395 -3.499 -6.758 1.00 94.31 82 LYS A CA 1
ATOM 699 C C . LYS A 1 82 ? -2.098 -2.341 -7.456 1.00 94.31 82 LYS A C 1
ATOM 701 O O . LYS A 1 82 ? -1.665 -1.201 -7.285 1.00 94.31 82 LYS A O 1
ATOM 706 N N . PRO A 1 83 ? -3.195 -2.572 -8.191 1.00 95.12 83 PRO A N 1
ATOM 707 C CA . PRO A 1 83 ? -4.051 -1.482 -8.631 1.00 95.12 83 PRO A CA 1
ATOM 708 C C . PRO A 1 83 ? -4.594 -0.717 -7.415 1.00 95.12 83 PRO A C 1
ATOM 710 O O . PRO A 1 83 ? -5.079 -1.312 -6.451 1.00 95.12 83 PRO A O 1
ATOM 713 N N . ARG A 1 84 ? -4.502 0.611 -7.451 1.00 93.88 84 ARG A N 1
ATOM 714 C CA . ARG A 1 84 ? -5.048 1.512 -6.434 1.00 93.88 84 ARG A CA 1
ATOM 715 C C . ARG A 1 84 ? -6.401 2.018 -6.904 1.00 93.88 84 ARG A C 1
ATOM 717 O O . ARG A 1 84 ? -6.486 2.710 -7.921 1.00 93.88 84 ARG A O 1
ATOM 724 N N . PHE A 1 85 ? -7.442 1.730 -6.132 1.00 94.25 85 PHE A N 1
ATOM 725 C CA . PHE A 1 85 ? -8.787 2.212 -6.415 1.00 94.25 85 PHE A CA 1
ATOM 726 C C . PHE A 1 85 ? -9.233 3.287 -5.432 1.00 94.25 85 PHE A C 1
ATOM 728 O O . PHE A 1 85 ? -8.848 3.295 -4.263 1.00 94.25 85 PHE A O 1
ATOM 735 N N . ARG A 1 86 ? -10.124 4.152 -5.907 1.00 93.38 86 ARG A N 1
ATOM 736 C CA . ARG A 1 86 ? -10.897 5.066 -5.076 1.00 93.38 86 ARG A CA 1
ATOM 737 C C . ARG A 1 86 ? -12.377 4.852 -5.319 1.00 93.38 86 ARG A C 1
ATOM 739 O O . ARG A 1 86 ? -12.842 4.914 -6.459 1.00 93.38 86 ARG A O 1
ATOM 746 N N . LYS A 1 87 ? -13.117 4.608 -4.243 1.00 93.62 87 LYS A N 1
ATOM 747 C CA . LYS A 1 87 ? -14.576 4.527 -4.260 1.00 93.62 87 LYS A CA 1
ATOM 748 C C . LYS A 1 87 ? -15.127 5.873 -3.827 1.00 93.62 87 LYS A C 1
ATOM 750 O O . LYS A 1 87 ? -14.741 6.392 -2.784 1.00 93.62 87 LYS A O 1
ATOM 755 N N . ILE A 1 88 ? -16.035 6.438 -4.606 1.00 92.12 88 ILE A N 1
ATOM 756 C CA . ILE A 1 88 ? -16.752 7.648 -4.209 1.00 92.12 88 ILE A CA 1
ATOM 757 C C . ILE A 1 88 ? -18.234 7.313 -4.128 1.00 92.12 88 ILE A C 1
ATOM 759 O O . ILE A 1 88 ? -18.803 6.785 -5.085 1.00 92.12 88 ILE A O 1
ATOM 763 N N . ILE A 1 89 ? -18.829 7.575 -2.967 1.00 91.00 89 ILE A N 1
ATOM 764 C CA . ILE A 1 89 ? -20.236 7.312 -2.675 1.00 91.00 89 ILE A CA 1
ATOM 765 C C . ILE A 1 89 ? -20.955 8.656 -2.564 1.00 91.00 89 ILE A C 1
ATOM 767 O O . ILE A 1 89 ? -20.628 9.472 -1.703 1.00 91.00 89 ILE A O 1
ATOM 771 N N . TYR A 1 90 ? -21.925 8.866 -3.453 1.00 86.44 90 TYR A N 1
ATOM 772 C CA . TYR A 1 90 ? -22.794 10.039 -3.519 1.00 86.44 90 TYR A CA 1
ATOM 773 C C . TYR A 1 90 ? -24.251 9.581 -3.400 1.00 86.44 90 TYR A C 1
ATOM 775 O O . TYR A 1 90 ? -24.847 9.111 -4.376 1.00 86.44 90 TYR A O 1
ATOM 783 N N . GLY A 1 91 ? -24.836 9.694 -2.205 1.00 82.31 91 GLY A N 1
ATOM 784 C CA . GLY A 1 91 ? -26.179 9.166 -1.941 1.00 82.31 91 GLY A CA 1
ATOM 785 C C . GLY A 1 91 ? -26.260 7.666 -2.255 1.00 82.31 91 GLY A C 1
ATOM 786 O O . GLY A 1 91 ? -25.480 6.884 -1.724 1.00 82.31 91 GLY A O 1
ATOM 787 N N . ALA A 1 92 ? -27.172 7.268 -3.148 1.00 80.88 92 ALA A N 1
ATOM 788 C CA . ALA A 1 92 ? -27.345 5.870 -3.565 1.00 80.88 92 ALA A CA 1
ATOM 789 C C . ALA A 1 92 ? -26.357 5.402 -4.655 1.00 80.88 92 ALA A C 1
ATOM 791 O O . ALA A 1 92 ? -26.355 4.229 -5.020 1.00 80.88 92 ALA A O 1
ATOM 792 N N . LYS A 1 93 ? -25.539 6.301 -5.218 1.00 86.31 93 LYS A N 1
ATOM 793 C CA . LYS A 1 93 ? -24.590 5.958 -6.286 1.00 86.31 93 LYS A CA 1
ATOM 794 C C . LYS A 1 93 ? -23.201 5.731 -5.706 1.00 86.31 93 LYS A C 1
ATOM 796 O O . LYS A 1 93 ? -22.679 6.581 -4.990 1.00 86.31 93 LYS A O 1
ATOM 801 N N . ALA A 1 94 ? -22.574 4.622 -6.083 1.00 88.25 94 ALA A N 1
ATOM 802 C CA . ALA A 1 94 ? -21.173 4.346 -5.795 1.00 88.25 94 ALA A CA 1
ATOM 803 C C . ALA A 1 94 ? -20.398 4.195 -7.106 1.00 88.25 94 ALA A C 1
ATOM 805 O O . ALA A 1 94 ? -20.861 3.536 -8.036 1.00 88.25 94 ALA A O 1
ATOM 806 N N . GLN A 1 95 ? -19.212 4.794 -7.179 1.00 89.94 95 GLN A N 1
ATOM 807 C CA . GLN A 1 95 ? -18.315 4.637 -8.318 1.00 89.94 95 GLN A CA 1
ATOM 808 C C . GLN A 1 95 ? -16.921 4.245 -7.836 1.00 89.94 95 GLN A C 1
ATOM 810 O O . GLN A 1 95 ? -16.294 4.993 -7.089 1.00 89.94 95 GLN A O 1
ATOM 815 N N . LEU A 1 96 ? -16.427 3.100 -8.309 1.00 91.38 96 LEU A N 1
ATOM 816 C CA . LEU A 1 96 ? -15.045 2.663 -8.120 1.00 91.38 96 LEU A CA 1
ATOM 817 C C . LEU A 1 96 ? -14.207 3.096 -9.331 1.00 91.38 96 LEU A C 1
ATOM 819 O O . LEU A 1 96 ? -14.522 2.760 -10.480 1.00 91.38 96 LEU A O 1
ATOM 823 N N . ARG A 1 97 ? -13.150 3.868 -9.084 1.00 92.69 97 ARG A N 1
ATOM 824 C CA . ARG A 1 97 ? -12.227 4.380 -10.104 1.00 92.69 97 ARG A CA 1
ATOM 825 C C . ARG A 1 97 ? -10.827 3.841 -9.856 1.00 92.69 97 ARG A C 1
ATOM 827 O O . ARG A 1 97 ? -10.389 3.799 -8.712 1.00 92.69 97 ARG A O 1
ATOM 834 N N . LEU A 1 98 ? -10.137 3.449 -10.923 1.00 94.12 98 LEU A N 1
ATOM 835 C CA . LEU A 1 98 ? -8.702 3.181 -10.878 1.00 94.12 98 LEU A CA 1
ATOM 836 C C . LEU A 1 98 ? -7.985 4.531 -10.797 1.00 94.12 98 LEU A C 1
ATOM 838 O O . LEU A 1 98 ? -8.114 5.334 -11.718 1.00 94.12 98 LEU A O 1
ATOM 842 N N . GLU A 1 99 ? -7.279 4.793 -9.701 1.00 93.88 99 GLU A N 1
ATOM 843 C CA . GLU A 1 99 ? -6.462 6.005 -9.566 1.00 93.88 99 GLU A CA 1
ATOM 844 C C . GLU A 1 99 ? -5.029 5.776 -10.038 1.00 93.88 99 GLU A C 1
ATOM 846 O O . GLU A 1 99 ? -4.427 6.691 -10.583 1.00 93.88 99 GLU A O 1
ATOM 851 N N . GLY A 1 100 ? -4.496 4.563 -9.898 1.00 95.69 100 GLY A N 1
ATOM 852 C CA . GLY A 1 100 ? -3.136 4.241 -10.316 1.00 95.69 100 GLY A CA 1
ATOM 853 C C . GLY A 1 100 ? -2.687 2.902 -9.768 1.00 95.69 100 GLY A C 1
ATOM 854 O O . GLY A 1 100 ? -3.493 1.982 -9.642 1.00 95.69 100 GLY A O 1
ATOM 855 N N . TYR A 1 101 ? -1.413 2.807 -9.414 1.00 96.12 101 TYR A N 1
ATOM 856 C CA . TYR A 1 101 ? -0.807 1.597 -8.875 1.00 96.12 101 TYR A CA 1
ATOM 857 C C . TYR A 1 101 ? -0.011 1.916 -7.619 1.00 96.12 101 TYR A C 1
ATOM 859 O O . TYR A 1 101 ? 0.612 2.970 -7.506 1.00 96.12 101 TYR A O 1
ATOM 867 N N . LEU A 1 102 ? -0.063 0.995 -6.667 1.00 95.56 102 LEU A N 1
ATOM 868 C CA . LEU A 1 102 ? 0.700 1.032 -5.437 1.00 95.56 102 LEU A CA 1
ATOM 869 C C . LEU A 1 102 ? 1.784 -0.038 -5.521 1.00 95.56 102 LEU A C 1
ATOM 871 O O . LEU A 1 102 ? 1.484 -1.234 -5.556 1.00 95.56 102 LEU A O 1
ATOM 875 N N . LEU A 1 103 ? 3.030 0.409 -5.570 1.00 96.12 103 LEU A N 1
ATOM 876 C CA . LEU A 1 103 ? 4.193 -0.433 -5.356 1.00 96.12 103 LEU A CA 1
ATOM 877 C C . LEU A 1 103 ? 4.365 -0.617 -3.853 1.00 96.12 103 LEU A C 1
ATOM 879 O O . LEU A 1 103 ? 4.255 0.346 -3.093 1.00 96.12 103 LEU A O 1
ATOM 883 N N . VAL A 1 104 ? 4.609 -1.850 -3.438 1.00 95.69 104 VAL A N 1
ATOM 884 C CA . VAL A 1 104 ? 4.913 -2.216 -2.059 1.00 95.69 104 VAL A CA 1
ATOM 885 C C . VAL A 1 104 ? 6.345 -2.708 -2.039 1.00 95.69 104 VAL A C 1
ATOM 887 O O . VAL A 1 104 ? 6.664 -3.674 -2.734 1.00 95.69 104 VAL A O 1
ATOM 890 N N . SER A 1 105 ? 7.168 -2.083 -1.215 1.00 95.88 105 SER A N 1
ATOM 891 C CA . SER A 1 105 ? 8.543 -2.489 -0.944 1.00 95.88 105 SER A CA 1
ATOM 892 C C . SER A 1 105 ? 8.662 -2.802 0.544 1.00 95.88 105 SER A C 1
ATOM 894 O O . SER A 1 105 ? 7.872 -2.302 1.341 1.00 95.88 105 SER A O 1
ATOM 896 N N . LYS A 1 106 ? 9.584 -3.691 0.912 1.00 93.38 106 LYS A N 1
ATOM 897 C CA . LYS A 1 106 ? 9.921 -3.983 2.320 1.00 93.38 106 LYS A CA 1
ATOM 898 C C . LYS A 1 106 ? 11.385 -3.658 2.639 1.00 93.38 106 LYS A C 1
ATOM 900 O O . LYS A 1 106 ? 11.750 -3.507 3.789 1.00 93.38 106 LYS A O 1
ATOM 905 N N . GLU A 1 107 ? 12.204 -3.558 1.605 1.00 91.75 107 GLU A N 1
ATOM 906 C CA . GLU A 1 107 ? 13.628 -3.292 1.707 1.00 91.75 107 GLU A CA 1
ATOM 907 C C . GLU A 1 107 ? 13.991 -2.226 0.672 1.00 91.75 107 GLU A C 1
ATOM 909 O O . GLU A 1 107 ? 13.478 -2.223 -0.459 1.00 91.75 107 GLU A O 1
ATOM 914 N N . GLY A 1 108 ? 14.851 -1.298 1.074 1.00 95.25 108 GLY A N 1
ATOM 915 C CA . GLY A 1 108 ? 15.350 -0.245 0.207 1.00 95.25 108 GLY A CA 1
ATOM 916 C C . GLY A 1 108 ? 16.156 0.807 0.955 1.00 95.25 108 GLY A C 1
ATOM 917 O O . GLY A 1 108 ? 16.516 0.629 2.116 1.00 95.25 108 GLY A O 1
ATOM 918 N N . PHE A 1 109 ? 16.413 1.915 0.273 1.00 96.94 109 PHE A N 1
ATOM 919 C CA . PHE A 1 109 ? 17.030 3.108 0.835 1.00 96.94 109 PHE A CA 1
ATOM 920 C C . PHE A 1 109 ? 16.112 4.306 0.615 1.00 96.94 109 PHE A C 1
ATOM 922 O O . PHE A 1 109 ? 15.521 4.455 -0.458 1.00 96.94 109 PHE A O 1
ATOM 929 N N . ILE A 1 11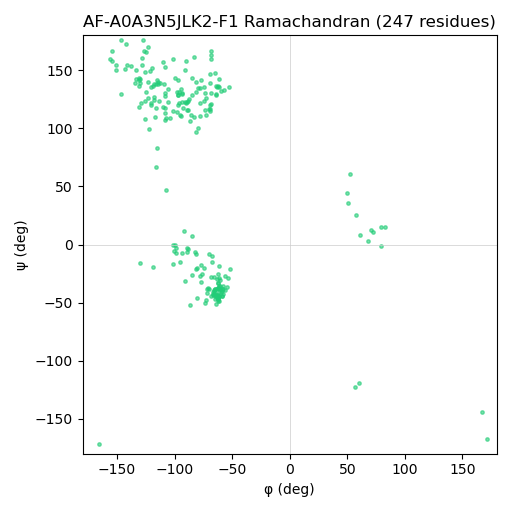0 ? 16.014 5.163 1.630 1.00 96.31 110 ILE A N 1
ATOM 930 C CA . ILE A 1 110 ? 15.398 6.487 1.542 1.00 96.31 110 ILE A CA 1
ATOM 931 C C . ILE A 1 110 ? 16.501 7.504 1.838 1.00 96.31 110 ILE A C 1
ATOM 933 O O . ILE A 1 110 ? 17.004 7.590 2.957 1.00 96.31 110 ILE A O 1
ATOM 937 N N . GLY A 1 111 ? 16.919 8.247 0.817 1.00 93.94 111 GLY A N 1
ATOM 938 C CA . GLY A 1 111 ? 18.153 9.022 0.850 1.00 93.94 111 GLY A CA 1
ATOM 939 C C . GLY A 1 111 ? 19.355 8.103 1.066 1.00 93.94 111 GLY A C 1
ATOM 940 O O . GLY A 1 111 ? 19.608 7.202 0.271 1.00 93.94 111 GLY A O 1
ATOM 941 N N . LEU A 1 112 ? 20.081 8.326 2.160 1.00 92.00 112 LEU A N 1
ATOM 942 C CA . LEU A 1 112 ? 21.221 7.496 2.570 1.00 92.00 112 LEU A CA 1
ATOM 943 C C . LEU A 1 112 ? 20.849 6.467 3.647 1.00 92.00 112 LEU A C 1
ATOM 945 O O . LEU A 1 112 ? 21.696 5.677 4.060 1.00 92.00 112 LEU A O 1
ATOM 949 N N . THR A 1 113 ? 19.600 6.479 4.113 1.00 92.31 113 THR A N 1
ATOM 950 C CA . THR A 1 113 ? 19.157 5.656 5.236 1.00 92.31 113 THR A CA 1
ATOM 951 C C . THR A 1 113 ? 18.616 4.321 4.722 1.00 92.31 113 THR A C 1
ATOM 953 O O . THR A 1 113 ? 17.677 4.326 3.915 1.00 92.31 113 THR A O 1
ATOM 956 N N . PRO A 1 114 ? 19.169 3.173 5.161 1.00 94.38 114 PRO A N 1
ATOM 957 C CA . PRO A 1 114 ? 18.565 1.875 4.885 1.00 94.38 114 PRO A CA 1
ATOM 958 C C . PRO A 1 114 ? 17.203 1.792 5.577 1.00 94.38 114 PRO A C 1
ATOM 960 O O . PRO A 1 114 ? 17.060 2.186 6.732 1.00 94.38 114 PRO A O 1
ATOM 963 N N . PHE A 1 115 ? 16.207 1.271 4.871 1.00 92.88 115 PHE A N 1
ATOM 964 C CA . PHE A 1 115 ? 14.844 1.150 5.370 1.00 92.88 115 PHE A CA 1
ATOM 965 C C . PHE A 1 115 ? 14.388 -0.308 5.252 1.00 92.88 115 PHE A C 1
ATOM 967 O O . PHE A 1 115 ? 14.160 -0.804 4.145 1.00 92.88 115 PHE A O 1
ATOM 974 N N . ASP A 1 116 ? 14.283 -0.989 6.397 1.00 90.25 116 ASP A N 1
ATOM 975 C CA . ASP A 1 116 ? 13.901 -2.408 6.521 1.00 90.25 116 ASP A CA 1
ATOM 976 C C . ASP A 1 116 ? 12.475 -2.565 7.082 1.00 90.25 116 ASP A C 1
ATOM 978 O O . ASP A 1 116 ? 12.203 -3.316 8.017 1.00 90.25 116 ASP A O 1
ATOM 982 N N . ASP A 1 117 ? 11.542 -1.800 6.517 1.00 91.62 117 ASP A N 1
ATOM 983 C CA . ASP A 1 117 ? 10.112 -1.949 6.773 1.00 91.62 117 ASP A CA 1
ATOM 984 C C . ASP A 1 117 ? 9.303 -1.597 5.513 1.00 91.62 117 ASP A C 1
ATOM 986 O O . ASP A 1 117 ? 9.834 -1.199 4.471 1.00 91.62 117 ASP A O 1
ATOM 990 N N . TYR A 1 118 ? 7.986 -1.771 5.567 1.00 92.81 118 TYR A N 1
ATOM 991 C CA . TYR A 1 118 ? 7.107 -1.498 4.449 1.00 92.81 118 TYR A CA 1
ATOM 992 C C . TYR A 1 118 ? 7.001 -0.007 4.146 1.00 92.81 118 TYR A C 1
ATOM 994 O O . TYR A 1 118 ? 6.437 0.780 4.908 1.00 92.81 118 TYR A O 1
ATOM 1002 N N . PHE A 1 119 ? 7.398 0.347 2.933 1.00 95.69 119 PHE A N 1
ATOM 1003 C CA . PHE A 1 119 ? 7.077 1.628 2.329 1.00 95.69 119 PHE A CA 1
ATOM 1004 C C . PHE A 1 119 ? 6.464 1.420 0.952 1.00 95.69 119 PHE A C 1
ATOM 1006 O O . PHE A 1 119 ? 6.549 0.358 0.325 1.00 95.69 119 PHE A O 1
ATOM 1013 N N . TYR A 1 120 ? 5.773 2.454 0.500 1.00 96.38 120 TYR A N 1
ATOM 1014 C CA . TYR A 1 120 ? 4.923 2.386 -0.668 1.00 96.38 120 TYR A CA 1
ATOM 1015 C C . TYR A 1 120 ? 5.307 3.469 -1.653 1.00 96.38 120 TYR A C 1
ATOM 1017 O O . TYR A 1 120 ? 5.674 4.573 -1.259 1.00 96.38 120 TYR A O 1
ATOM 1025 N N . ALA A 1 121 ? 5.127 3.196 -2.937 1.00 97.00 121 ALA A N 1
ATOM 1026 C CA . ALA A 1 121 ? 5.253 4.216 -3.960 1.00 97.00 121 ALA A CA 1
ATOM 1027 C C . ALA A 1 121 ? 4.051 4.202 -4.894 1.00 97.00 121 ALA A C 1
ATOM 1029 O O . ALA A 1 121 ? 3.531 3.150 -5.265 1.00 97.00 121 ALA A O 1
ATOM 1030 N N . TYR A 1 122 ? 3.583 5.390 -5.250 1.00 96.69 122 TYR A N 1
ATOM 1031 C CA . TYR A 1 122 ? 2.463 5.562 -6.153 1.00 96.69 122 TYR A CA 1
ATOM 1032 C C . TYR A 1 122 ? 2.953 5.799 -7.581 1.00 96.69 122 TYR A C 1
ATOM 1034 O O . TYR A 1 122 ? 3.783 6.674 -7.829 1.00 96.69 122 TYR A O 1
ATOM 1042 N N . LEU A 1 123 ? 2.376 5.050 -8.519 1.00 97.12 123 LEU A N 1
ATOM 1043 C CA . LEU A 1 123 ? 2.503 5.292 -9.949 1.00 97.12 123 LEU A CA 1
ATOM 1044 C C . LEU A 1 123 ? 1.154 5.679 -10.536 1.00 97.12 123 LEU A C 1
ATOM 1046 O O . LEU A 1 123 ? 0.129 5.047 -10.262 1.00 97.12 123 LEU A O 1
ATOM 1050 N N . THR A 1 124 ? 1.163 6.667 -11.425 1.00 96.38 124 THR A N 1
ATOM 1051 C CA . THR A 1 124 ? -0.013 6.958 -12.244 1.00 96.38 124 THR A CA 1
ATOM 1052 C C . THR A 1 124 ? -0.271 5.824 -13.248 1.00 96.38 124 THR A C 1
ATOM 1054 O O . THR A 1 124 ? 0.655 5.086 -13.609 1.00 96.38 124 THR A O 1
ATOM 1057 N N . PRO A 1 125 ? -1.501 5.704 -13.783 1.00 96.00 125 PRO A N 1
ATOM 1058 C CA . PRO A 1 125 ? -1.811 4.730 -14.826 1.00 96.00 125 PRO A CA 1
ATOM 1059 C C . PRO A 1 125 ? -0.893 4.830 -16.050 1.00 96.00 125 PRO A C 1
ATOM 1061 O O . PRO A 1 125 ? -0.512 3.819 -16.631 1.00 96.00 125 PRO A O 1
ATOM 1064 N N . GLN A 1 126 ? -0.505 6.053 -16.416 1.00 95.88 126 GLN A N 1
ATOM 1065 C CA . GLN A 1 126 ? 0.387 6.327 -17.544 1.00 95.88 126 GLN A CA 1
ATOM 1066 C C . GLN A 1 126 ? 1.830 5.909 -17.246 1.00 95.88 126 GLN A C 1
ATOM 1068 O O . GLN A 1 126 ? 2.496 5.327 -18.101 1.00 95.88 126 GLN A O 1
ATOM 1073 N N . GLN A 1 127 ? 2.318 6.186 -16.030 1.00 96.25 127 GLN A N 1
ATOM 1074 C CA . GLN A 1 127 ? 3.648 5.751 -15.609 1.00 96.25 127 GLN A CA 1
ATOM 1075 C C . GLN A 1 127 ? 3.751 4.229 -15.624 1.00 96.25 127 GLN A C 1
ATOM 1077 O O . GLN A 1 127 ? 4.731 3.706 -16.146 1.00 96.25 127 GLN A O 1
ATOM 1082 N N . GLN A 1 128 ? 2.737 3.527 -15.114 1.00 96.31 128 GLN A N 1
ATOM 1083 C CA . GLN A 1 128 ? 2.744 2.070 -15.098 1.00 96.31 128 GLN A CA 1
ATOM 1084 C C . GLN A 1 128 ? 2.665 1.462 -16.502 1.00 96.31 128 GLN A C 1
ATOM 1086 O O . GLN A 1 128 ? 3.429 0.549 -16.794 1.00 96.31 128 GLN A O 1
ATOM 1091 N N . ASP A 1 129 ? 1.814 1.973 -17.395 1.00 94.94 129 ASP A N 1
ATOM 1092 C CA . ASP A 1 129 ? 1.748 1.462 -18.774 1.00 94.94 129 ASP A CA 1
ATOM 1093 C C . ASP A 1 129 ? 3.079 1.649 -19.526 1.00 94.94 129 ASP A C 1
ATOM 1095 O O . ASP A 1 129 ? 3.482 0.783 -20.310 1.00 94.94 129 ASP A O 1
ATOM 1099 N N . ARG A 1 130 ? 3.784 2.761 -19.260 1.00 95.00 130 ARG A N 1
ATOM 1100 C CA . ARG A 1 130 ? 5.094 3.065 -19.852 1.00 95.00 130 ARG A CA 1
ATOM 1101 C C . ARG A 1 130 ? 6.214 2.215 -19.257 1.00 95.00 130 ARG A C 1
ATOM 1103 O O . ARG A 1 130 ? 7.019 1.658 -19.995 1.00 95.00 130 ARG A O 1
ATOM 1110 N N . LEU A 1 131 ? 6.307 2.171 -17.930 1.00 95.50 131 LEU A N 1
ATOM 1111 C CA . LEU A 1 131 ? 7.426 1.551 -17.218 1.00 95.50 131 LEU A CA 1
ATOM 1112 C C . LEU A 1 131 ? 7.240 0.047 -17.045 1.00 95.50 131 LEU A C 1
ATOM 1114 O O . LEU A 1 131 ? 8.234 -0.664 -16.937 1.00 95.50 131 LEU A O 1
ATOM 1118 N N . ARG A 1 132 ? 5.999 -0.446 -17.030 1.00 95.44 132 ARG A N 1
ATOM 1119 C CA . ARG A 1 132 ? 5.656 -1.865 -16.861 1.00 95.44 132 ARG A CA 1
ATOM 1120 C C . ARG A 1 132 ? 6.369 -2.495 -15.666 1.00 95.44 132 ARG A C 1
ATOM 1122 O O . ARG A 1 132 ? 6.941 -3.573 -15.788 1.00 95.44 132 ARG A O 1
ATOM 1129 N N . ILE A 1 133 ? 6.399 -1.789 -14.535 1.00 95.81 133 ILE A N 1
ATOM 1130 C CA . ILE A 1 133 ? 7.072 -2.273 -13.325 1.00 95.81 133 ILE A CA 1
ATOM 1131 C C . ILE A 1 133 ? 6.369 -3.540 -12.845 1.00 95.81 133 ILE A C 1
ATOM 1133 O O . ILE A 1 133 ? 5.135 -3.621 -12.843 1.00 95.81 133 ILE A O 1
ATOM 1137 N N . SER A 1 134 ? 7.154 -4.543 -12.480 1.00 95.38 134 SER A N 1
ATOM 1138 C CA . SER A 1 134 ? 6.675 -5.837 -12.007 1.00 95.38 134 SER A CA 1
ATOM 1139 C C . SER A 1 134 ? 7.227 -6.162 -10.618 1.00 95.38 134 SER A C 1
ATOM 1141 O O . SER A 1 134 ? 8.091 -5.459 -10.094 1.00 95.38 134 SER A O 1
ATOM 1143 N N . ALA A 1 135 ? 6.699 -7.212 -9.988 1.00 94.12 135 ALA A N 1
ATOM 1144 C CA . ALA A 1 135 ? 7.279 -7.706 -8.745 1.00 94.12 135 ALA A CA 1
ATOM 1145 C C . ALA A 1 135 ? 8.728 -8.170 -8.982 1.00 94.12 135 ALA A C 1
ATOM 1147 O O . ALA A 1 135 ? 9.034 -8.784 -10.002 1.00 94.12 135 ALA A O 1
ATOM 1148 N N . ASN A 1 136 ? 9.592 -7.908 -8.011 1.00 95.62 136 ASN A N 1
ATOM 1149 C CA . ASN A 1 136 ? 11.042 -8.103 -7.998 1.00 95.62 136 ASN A CA 1
ATOM 1150 C C . ASN A 1 136 ? 11.862 -7.198 -8.933 1.00 95.62 136 ASN A C 1
ATOM 1152 O O . ASN A 1 136 ? 13.078 -7.357 -8.964 1.00 95.62 136 ASN A O 1
ATOM 1156 N N . ASP A 1 137 ? 11.254 -6.248 -9.653 1.00 97.25 137 ASP A N 1
ATOM 1157 C CA . ASP A 1 137 ? 12.031 -5.182 -10.301 1.00 97.25 137 ASP A CA 1
ATOM 1158 C C . ASP A 1 137 ? 12.711 -4.314 -9.225 1.00 97.25 137 ASP A C 1
ATOM 1160 O O . ASP A 1 137 ? 12.152 -4.095 -8.141 1.00 97.25 137 ASP A O 1
ATOM 1164 N N . THR A 1 138 ? 13.894 -3.784 -9.534 1.00 97.81 138 THR A N 1
ATOM 1165 C CA . THR A 1 138 ? 14.581 -2.786 -8.703 1.00 97.81 138 THR A CA 1
ATOM 1166 C C . THR A 1 138 ? 14.695 -1.469 -9.458 1.00 97.81 138 THR A C 1
ATOM 1168 O O . THR A 1 138 ? 14.892 -1.445 -10.678 1.00 97.81 138 THR A O 1
ATOM 1171 N N . PHE A 1 139 ? 14.528 -0.351 -8.757 1.00 97.50 139 PHE A N 1
ATOM 1172 C CA . PHE A 1 139 ? 14.630 0.967 -9.375 1.00 97.50 139 PHE A CA 1
ATOM 1173 C C . PHE A 1 139 ? 15.113 2.032 -8.396 1.00 97.50 139 PHE A C 1
ATOM 1175 O O . PHE A 1 139 ? 14.858 1.945 -7.193 1.00 97.50 139 PHE A O 1
ATOM 1182 N N . ASP A 1 140 ? 15.726 3.062 -8.971 1.00 98.06 140 ASP A N 1
ATOM 1183 C CA . ASP A 1 140 ? 15.983 4.352 -8.347 1.00 98.06 140 ASP A CA 1
ATOM 1184 C C . ASP A 1 140 ? 14.940 5.365 -8.805 1.00 98.06 140 ASP A C 1
ATOM 1186 O O . ASP A 1 140 ? 14.501 5.363 -9.960 1.00 98.06 140 ASP A O 1
ATOM 1190 N N . ALA A 1 141 ? 14.517 6.245 -7.911 1.00 98.06 141 ALA A N 1
ATOM 1191 C CA . ALA A 1 141 ? 13.643 7.355 -8.253 1.00 98.06 141 ALA A CA 1
ATOM 1192 C C . ALA A 1 141 ? 13.829 8.503 -7.274 1.00 98.06 141 ALA A C 1
ATOM 1194 O O . ALA A 1 141 ? 14.343 8.327 -6.177 1.00 98.06 141 ALA A O 1
ATOM 1195 N N . ARG A 1 142 ? 13.299 9.665 -7.639 1.00 98.25 142 ARG A N 1
ATOM 1196 C CA . ARG A 1 142 ? 13.065 10.745 -6.691 1.00 98.25 142 ARG A CA 1
ATOM 1197 C C . ARG A 1 142 ? 11.574 10.897 -6.459 1.00 98.25 142 ARG A C 1
ATOM 1199 O O . ARG A 1 142 ? 10.786 10.807 -7.404 1.00 98.25 142 ARG A O 1
ATOM 1206 N N . GLY A 1 143 ? 11.165 11.110 -5.215 1.00 97.62 143 GLY A N 1
ATOM 1207 C CA . GLY A 1 143 ? 9.751 11.210 -4.902 1.00 97.62 143 GLY A CA 1
ATOM 1208 C C . GLY A 1 143 ? 9.415 11.974 -3.640 1.00 97.62 143 GLY A C 1
ATOM 1209 O O . GLY A 1 143 ? 10.232 12.127 -2.738 1.00 97.62 143 GLY A O 1
ATOM 1210 N N . ARG A 1 144 ? 8.160 12.427 -3.570 1.00 97.88 144 ARG A N 1
ATOM 1211 C CA . ARG A 1 144 ? 7.638 13.147 -2.405 1.00 97.88 144 ARG A CA 1
ATOM 1212 C C . ARG A 1 144 ? 7.125 12.194 -1.338 1.00 97.88 144 ARG A C 1
ATOM 1214 O O . ARG A 1 144 ? 6.073 11.568 -1.541 1.00 97.88 144 ARG A O 1
ATOM 1221 N N . MET A 1 145 ? 7.817 12.142 -0.203 1.00 96.81 145 MET A N 1
ATOM 1222 C CA . MET A 1 145 ? 7.436 11.317 0.940 1.00 96.81 145 MET A CA 1
ATOM 1223 C C . MET A 1 145 ? 6.237 11.917 1.681 1.00 96.81 145 MET A C 1
ATOM 1225 O O . MET A 1 145 ? 6.183 13.113 1.959 1.00 96.81 145 MET A O 1
ATOM 1229 N N . LYS A 1 146 ? 5.271 11.074 2.037 1.00 96.00 146 LYS A N 1
ATOM 1230 C CA . LYS A 1 146 ? 4.106 11.410 2.860 1.00 96.00 146 LYS A CA 1
ATOM 1231 C C . LYS A 1 146 ? 3.832 10.304 3.863 1.00 96.00 146 LYS A C 1
ATOM 1233 O O . LYS A 1 146 ? 4.090 9.137 3.584 1.00 96.00 146 LYS A O 1
ATOM 1238 N N . LEU A 1 147 ? 3.212 10.669 4.982 1.00 93.25 147 LEU A N 1
ATOM 1239 C CA . LEU A 1 147 ? 2.614 9.704 5.897 1.00 93.25 147 LEU A CA 1
ATOM 1240 C C . LEU A 1 147 ? 1.107 9.606 5.620 1.00 93.25 147 LEU A C 1
ATOM 1242 O O . LEU A 1 147 ? 0.363 10.563 5.831 1.00 93.25 147 LEU A O 1
ATOM 1246 N N . ASP A 1 148 ? 0.650 8.452 5.139 1.00 89.75 148 ASP A N 1
ATOM 1247 C CA . ASP A 1 148 ? -0.744 8.209 4.755 1.00 89.75 148 ASP A CA 1
ATOM 1248 C C . ASP A 1 148 ? -1.413 7.151 5.646 1.00 89.75 148 ASP A C 1
ATOM 1250 O O . ASP A 1 148 ? -1.530 5.971 5.290 1.00 89.75 148 ASP A O 1
ATOM 1254 N N . ARG A 1 149 ? -1.894 7.605 6.813 1.00 84.31 149 ARG A N 1
ATOM 1255 C CA . ARG A 1 149 ? -2.543 6.783 7.856 1.00 84.31 149 ARG A CA 1
ATOM 1256 C C . ARG A 1 149 ? -1.688 5.572 8.245 1.00 84.31 149 ARG A C 1
ATOM 1258 O O . ARG A 1 149 ? -2.103 4.433 8.036 1.00 84.31 149 ARG A O 1
ATOM 1265 N N . GLY A 1 150 ? -0.482 5.844 8.740 1.00 85.50 150 GLY A N 1
ATOM 1266 C CA . GLY A 1 150 ? 0.474 4.814 9.159 1.00 85.50 150 GLY A CA 1
ATOM 1267 C C . GLY A 1 150 ? 1.244 4.153 8.012 1.00 85.50 150 GLY A C 1
ATOM 1268 O O . GLY A 1 150 ? 1.815 3.092 8.205 1.00 85.50 150 GLY A O 1
ATOM 1269 N N . ARG A 1 151 ? 1.243 4.741 6.807 1.00 90.94 151 ARG A N 1
ATOM 1270 C CA . ARG A 1 151 ? 2.044 4.263 5.669 1.00 90.94 151 ARG A CA 1
ATOM 1271 C C . ARG A 1 151 ? 3.047 5.321 5.249 1.00 90.94 151 ARG A C 1
ATOM 1273 O O . ARG A 1 151 ? 2.627 6.434 4.932 1.00 90.94 151 ARG A O 1
ATOM 1280 N N . VAL A 1 152 ? 4.321 4.957 5.159 1.00 95.38 152 VAL A N 1
ATOM 1281 C CA . VAL A 1 152 ? 5.322 5.761 4.448 1.00 95.38 152 VAL A CA 1
ATOM 1282 C C . VAL A 1 152 ? 5.059 5.608 2.950 1.00 95.38 152 VAL A C 1
ATOM 1284 O O . VAL A 1 152 ? 5.181 4.518 2.394 1.00 95.38 152 VAL A O 1
ATOM 1287 N N . LEU A 1 153 ? 4.609 6.680 2.301 1.00 96.38 153 LEU A N 1
ATOM 1288 C CA . LEU A 1 153 ? 4.168 6.682 0.908 1.00 96.38 153 LEU A CA 1
ATOM 1289 C C . LEU A 1 153 ? 4.905 7.749 0.101 1.00 96.38 153 LEU A C 1
ATOM 1291 O O . LEU A 1 153 ? 4.756 8.942 0.351 1.00 96.38 153 LEU A O 1
ATOM 1295 N N . PHE A 1 154 ? 5.566 7.334 -0.971 1.00 97.81 154 PHE A N 1
ATOM 1296 C CA . PHE A 1 154 ? 6.039 8.217 -2.028 1.00 97.81 154 PHE A CA 1
ATOM 1297 C C . PHE A 1 154 ? 4.887 8.519 -2.983 1.00 97.81 154 PHE A C 1
ATOM 1299 O O . PHE A 1 154 ? 4.527 7.726 -3.853 1.00 97.81 154 PHE A O 1
ATOM 1306 N N . SER A 1 155 ? 4.246 9.663 -2.751 1.00 95.31 155 SER A N 1
ATOM 1307 C CA . SER A 1 155 ? 2.976 10.043 -3.387 1.00 95.31 155 SER A CA 1
ATOM 1308 C C . SER A 1 155 ? 3.110 10.523 -4.831 1.00 95.31 155 SER A C 1
ATOM 1310 O O . SER A 1 155 ? 2.125 10.552 -5.564 1.00 95.31 155 SER A O 1
ATOM 1312 N N . ALA A 1 156 ? 4.319 10.894 -5.236 1.00 94.19 156 ALA A N 1
ATOM 1313 C CA . ALA A 1 156 ? 4.667 11.250 -6.597 1.00 94.19 156 ALA A CA 1
ATOM 1314 C C . ALA A 1 156 ? 6.110 10.813 -6.834 1.00 94.19 156 ALA A C 1
ATOM 1316 O O . ALA A 1 156 ? 6.972 11.143 -6.024 1.00 94.19 156 ALA A O 1
ATOM 1317 N N . LEU A 1 157 ? 6.343 10.079 -7.921 1.00 97.19 157 LEU A N 1
ATOM 1318 C CA . LEU A 1 157 ? 7.665 9.641 -8.356 1.00 97.19 157 LEU A CA 1
ATOM 1319 C C . LEU A 1 157 ? 8.040 10.300 -9.684 1.00 97.19 157 LEU A C 1
ATOM 1321 O O . LEU A 1 157 ? 7.216 10.387 -10.601 1.00 97.19 157 LEU A O 1
ATOM 1325 N N . TRP A 1 158 ? 9.299 10.698 -9.813 1.00 96.06 158 TRP A N 1
ATOM 1326 C CA . TRP A 1 158 ? 9.923 11.179 -11.042 1.00 96.06 158 TRP A CA 1
ATOM 1327 C C . TRP A 1 158 ? 11.366 10.682 -11.135 1.00 96.06 158 TRP A C 1
ATOM 1329 O O . TRP A 1 158 ? 11.875 10.044 -10.218 1.00 96.06 158 TRP A O 1
ATOM 1339 N N . ALA A 1 159 ? 12.001 10.928 -12.285 1.00 96.81 159 ALA A N 1
ATOM 1340 C CA . ALA A 1 159 ? 13.356 10.452 -12.577 1.00 96.81 159 ALA A CA 1
ATOM 1341 C C . ALA A 1 159 ? 13.547 8.941 -12.319 1.00 96.81 159 ALA A C 1
ATOM 1343 O O . ALA A 1 159 ? 14.604 8.514 -11.879 1.00 96.81 159 ALA A O 1
ATOM 1344 N N . ILE A 1 160 ? 12.509 8.139 -12.589 1.00 97.75 160 ILE A N 1
ATOM 1345 C CA . ILE A 1 160 ? 12.532 6.696 -12.335 1.00 97.75 160 ILE A CA 1
ATOM 1346 C C . ILE A 1 160 ? 13.519 6.028 -13.302 1.00 97.75 160 ILE A C 1
ATOM 1348 O O . ILE A 1 160 ? 13.329 6.102 -14.520 1.00 97.75 160 ILE A O 1
ATOM 1352 N N . GLN A 1 161 ? 14.525 5.356 -12.753 1.00 97.81 161 GLN A N 1
ATOM 1353 C CA . GLN A 1 161 ? 15.546 4.588 -13.456 1.00 97.81 161 GLN A CA 1
ATOM 1354 C C . GLN A 1 161 ? 15.487 3.138 -12.989 1.00 97.81 161 GLN A C 1
ATOM 1356 O O . GLN A 1 161 ? 15.627 2.845 -11.807 1.00 97.81 161 GLN A O 1
ATOM 1361 N N . ILE A 1 162 ? 15.238 2.222 -13.917 1.00 97.44 162 ILE A N 1
ATOM 1362 C CA . ILE A 1 162 ? 15.081 0.807 -13.589 1.00 97.44 162 ILE A CA 1
ATOM 1363 C C . ILE A 1 162 ? 16.448 0.149 -13.678 1.00 97.44 162 ILE A C 1
ATOM 1365 O O . ILE A 1 162 ? 17.066 0.192 -14.741 1.00 97.44 162 ILE A O 1
ATOM 1369 N N . GLN A 1 163 ? 16.885 -0.442 -12.570 1.00 96.88 163 GLN A N 1
ATOM 1370 C CA . GLN A 1 163 ? 18.193 -1.077 -12.447 1.00 96.88 163 GLN A CA 1
ATOM 1371 C C . GLN A 1 163 ? 18.118 -2.529 -12.913 1.00 96.88 163 GLN A C 1
ATOM 1373 O O . GLN A 1 163 ? 18.846 -2.937 -13.815 1.00 96.88 163 GLN A O 1
ATOM 1378 N N . GLU A 1 164 ? 17.170 -3.296 -12.370 1.00 96.69 164 GLU A N 1
ATOM 1379 C CA . GLU A 1 164 ? 16.976 -4.698 -12.731 1.00 96.69 164 GLU A CA 1
ATOM 1380 C C . GLU A 1 164 ? 15.517 -4.994 -13.069 1.00 96.69 164 GLU A C 1
ATOM 1382 O O . GLU A 1 164 ? 14.577 -4.495 -12.442 1.00 96.69 164 GLU A O 1
ATOM 1387 N N . ARG A 1 165 ? 15.336 -5.850 -14.078 1.00 96.69 165 ARG A N 1
ATOM 1388 C CA . ARG A 1 165 ? 14.039 -6.366 -14.510 1.00 96.69 165 ARG A CA 1
ATOM 1389 C C . ARG A 1 165 ? 13.921 -7.822 -14.117 1.00 96.69 165 ARG A C 1
ATOM 1391 O O . ARG A 1 165 ? 14.757 -8.629 -14.510 1.00 96.69 165 ARG A O 1
ATOM 1398 N N . SER A 1 166 ? 12.839 -8.175 -13.437 1.00 93.50 166 SER A N 1
ATOM 1399 C CA . SER A 1 166 ? 12.556 -9.571 -13.106 1.00 93.50 166 SER A CA 1
ATOM 1400 C C . SER A 1 166 ? 11.931 -10.346 -14.272 1.00 93.50 166 SER A C 1
ATOM 1402 O O . SER A 1 166 ? 11.940 -11.574 -14.273 1.00 93.50 166 SER A O 1
ATOM 1404 N N . GLY A 1 167 ? 11.344 -9.641 -15.249 1.00 88.56 167 GLY A N 1
ATOM 1405 C CA . GLY A 1 167 ? 10.527 -10.245 -16.309 1.00 88.56 167 GLY A CA 1
ATOM 1406 C C . GLY A 1 167 ? 9.178 -10.782 -15.809 1.00 88.56 167 GLY A C 1
ATOM 1407 O O . GLY A 1 167 ? 8.504 -11.528 -16.520 1.00 88.56 167 GLY A O 1
ATOM 1408 N N . GLY A 1 168 ? 8.783 -10.423 -14.584 1.00 87.69 168 GLY A N 1
ATOM 1409 C CA . GLY A 1 168 ? 7.562 -10.889 -13.949 1.00 87.69 168 GLY A CA 1
ATOM 1410 C C . GLY A 1 168 ? 6.284 -10.366 -14.605 1.00 87.69 168 GLY A C 1
ATOM 1411 O O . GLY A 1 168 ? 6.264 -9.416 -15.392 1.00 87.69 168 GLY A O 1
ATOM 1412 N N . ILE A 1 169 ? 5.164 -10.982 -14.228 1.00 87.69 169 ILE A N 1
ATOM 1413 C CA . ILE A 1 169 ? 3.842 -10.518 -14.646 1.00 87.69 169 ILE A CA 1
ATOM 1414 C C . ILE A 1 169 ? 3.596 -9.129 -14.049 1.00 87.69 169 ILE A C 1
ATOM 1416 O O . ILE A 1 169 ? 3.729 -8.910 -12.846 1.00 87.69 169 ILE A O 1
ATOM 1420 N N . THR A 1 170 ? 3.203 -8.193 -14.909 1.00 92.31 170 THR A N 1
ATOM 1421 C CA . THR A 1 170 ? 2.873 -6.821 -14.528 1.00 92.31 170 THR A CA 1
ATOM 1422 C C . THR A 1 170 ? 1.373 -6.543 -14.651 1.00 92.31 170 THR A C 1
ATOM 1424 O O . THR A 1 170 ? 0.650 -7.202 -15.415 1.00 92.31 170 THR A O 1
ATOM 1427 N N . TRP A 1 171 ? 0.907 -5.538 -13.911 1.00 93.25 171 TRP A N 1
ATOM 1428 C CA . TRP A 1 171 ? -0.404 -4.942 -14.127 1.00 93.25 171 TRP A CA 1
ATOM 1429 C C . TRP A 1 171 ? -0.348 -3.924 -15.264 1.00 93.25 171 TRP A C 1
ATOM 1431 O O . TRP A 1 171 ? 0.585 -3.127 -15.361 1.00 93.25 171 TRP A O 1
ATOM 1441 N N . ASN A 1 172 ? -1.391 -3.929 -16.087 1.00 93.00 172 ASN A N 1
ATOM 1442 C CA . ASN A 1 172 ? -1.674 -2.880 -17.058 1.00 93.00 172 ASN A CA 1
ATOM 1443 C C . ASN A 1 172 ? -3.108 -2.377 -16.864 1.00 93.00 172 ASN A C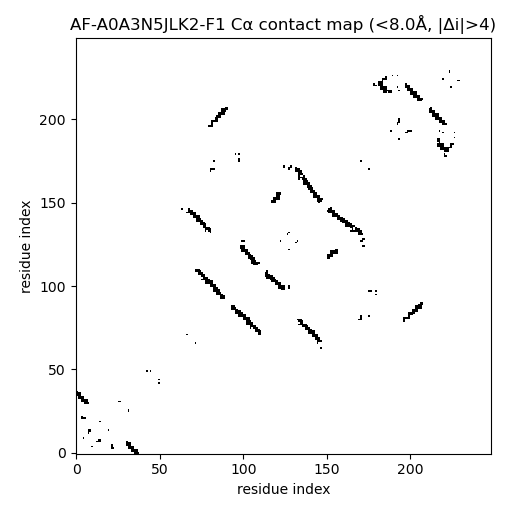 1
ATOM 1445 O O . ASN A 1 172 ? -3.922 -3.024 -16.191 1.00 93.00 172 ASN A O 1
ATOM 1449 N N . ASN A 1 173 ? -3.421 -1.239 -17.483 1.00 93.75 173 ASN A N 1
ATOM 1450 C CA . ASN A 1 173 ? -4.715 -0.586 -17.298 1.00 93.75 173 ASN A CA 1
ATOM 1451 C C . ASN A 1 173 ? -5.901 -1.473 -17.698 1.00 93.75 173 ASN A C 1
ATOM 1453 O O . ASN A 1 173 ? -6.890 -1.534 -16.968 1.00 93.75 173 ASN A O 1
ATOM 1457 N N . SER A 1 174 ? -5.796 -2.227 -18.792 1.00 92.69 174 SER A N 1
ATOM 1458 C CA . SER A 1 174 ? -6.857 -3.144 -19.227 1.00 92.69 174 SER A CA 1
ATOM 1459 C C . SER A 1 174 ? -7.134 -4.241 -18.195 1.00 92.69 174 SER A C 1
ATOM 1461 O O . SER A 1 174 ? -8.285 -4.443 -17.814 1.00 92.69 174 SER A O 1
ATOM 1463 N N . ARG A 1 175 ? -6.093 -4.910 -17.684 1.00 93.00 175 ARG A N 1
ATOM 1464 C CA . ARG A 1 175 ? -6.217 -5.953 -16.653 1.00 93.00 175 ARG A CA 1
ATOM 1465 C C . ARG A 1 175 ? -6.791 -5.395 -15.360 1.00 93.00 175 ARG A C 1
ATOM 1467 O O . ARG A 1 175 ? -7.683 -6.008 -14.786 1.00 93.00 175 ARG A O 1
ATOM 1474 N N . ALA A 1 176 ? -6.331 -4.221 -14.933 1.00 93.94 176 ALA A N 1
ATOM 1475 C CA . ALA A 1 176 ? -6.850 -3.568 -13.737 1.00 93.94 176 ALA A CA 1
ATOM 1476 C C . ALA A 1 176 ? -8.341 -3.210 -13.875 1.00 93.94 176 ALA A C 1
ATOM 1478 O O . AL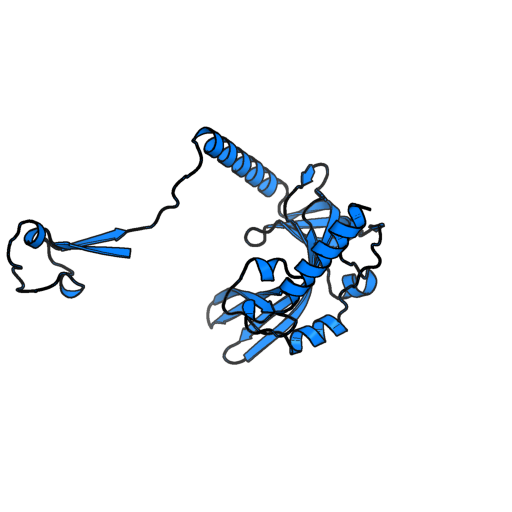A A 1 176 ? -9.097 -3.347 -12.916 1.00 93.94 176 ALA A O 1
ATOM 1479 N N . LEU A 1 177 ? -8.790 -2.788 -15.063 1.00 93.00 177 LEU A N 1
ATOM 1480 C CA . LEU A 1 177 ? -10.201 -2.493 -15.328 1.00 93.00 177 LEU A CA 1
ATOM 1481 C C . LEU A 1 177 ? -11.078 -3.748 -15.379 1.00 93.00 177 LEU A C 1
ATOM 1483 O O . LEU A 1 177 ? -12.206 -3.698 -14.893 1.00 93.00 177 LEU A O 1
ATOM 1487 N N . VAL A 1 178 ? -10.574 -4.857 -15.927 1.00 93.00 178 VAL A N 1
ATOM 1488 C CA . VAL A 1 178 ? -11.272 -6.153 -15.887 1.00 93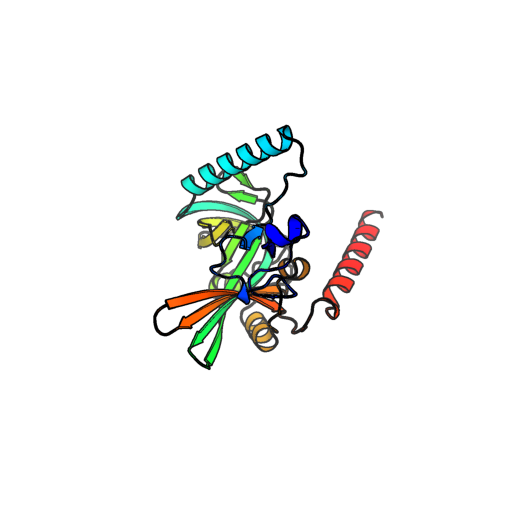.00 178 VAL A CA 1
ATOM 1489 C C . VAL A 1 178 ? -11.410 -6.624 -14.441 1.00 93.00 178 VAL A C 1
ATOM 1491 O O . VAL A 1 178 ? -12.525 -6.866 -13.988 1.00 93.00 178 VAL A O 1
ATOM 1494 N N . ALA A 1 179 ? -10.304 -6.630 -13.695 1.00 92.25 179 ALA A N 1
ATOM 1495 C CA . ALA A 1 179 ? -10.272 -6.995 -12.282 1.00 92.25 179 ALA A CA 1
ATOM 1496 C C . ALA A 1 179 ? -11.203 -6.125 -11.422 1.00 92.25 179 ALA A C 1
ATOM 1498 O O . ALA A 1 179 ? -11.846 -6.607 -10.499 1.00 92.25 179 ALA A O 1
ATOM 1499 N N . LYS A 1 180 ? -11.329 -4.833 -11.746 1.00 93.62 180 LYS A N 1
ATOM 1500 C CA . LYS A 1 180 ? -12.280 -3.925 -11.090 1.00 93.62 180 LYS A CA 1
ATOM 1501 C C . LYS A 1 180 ? -13.735 -4.381 -11.254 1.00 93.62 180 LYS A C 1
ATOM 1503 O O . LYS A 1 180 ? -14.530 -4.166 -10.347 1.00 93.62 180 LYS A O 1
ATOM 1508 N N . ASN A 1 181 ? -14.097 -4.957 -12.401 1.00 90.88 181 ASN A N 1
ATOM 1509 C CA . ASN A 1 181 ? -15.470 -5.394 -12.671 1.00 90.88 181 ASN A CA 1
ATOM 1510 C C . ASN A 1 181 ? -15.813 -6.716 -11.970 1.00 90.88 181 ASN A C 1
ATOM 1512 O O . ASN A 1 181 ? -16.979 -6.940 -11.663 1.00 90.88 181 ASN A O 1
ATOM 1516 N N . SER A 1 182 ? -14.816 -7.567 -11.712 1.00 90.38 182 SER A N 1
ATOM 1517 C CA . SER A 1 182 ? -14.954 -8.789 -10.910 1.00 90.38 182 SER A CA 1
ATOM 1518 C C . SER A 1 182 ? -14.703 -8.568 -9.418 1.00 90.38 182 SER A C 1
ATOM 1520 O O . SER A 1 182 ? -14.888 -9.491 -8.632 1.00 90.38 182 SER A O 1
ATOM 1522 N N . ALA A 1 183 ? -14.266 -7.372 -9.014 1.00 93.00 183 ALA A N 1
ATOM 1523 C CA . ALA A 1 183 ? -13.837 -7.110 -7.650 1.00 93.00 183 ALA A CA 1
ATOM 1524 C C . ALA A 1 183 ? -14.988 -7.258 -6.648 1.00 93.00 183 ALA A C 1
ATOM 1526 O O . ALA A 1 183 ? -16.033 -6.618 -6.782 1.00 93.00 183 ALA A O 1
ATOM 1527 N N . VAL A 1 184 ? -14.748 -8.031 -5.590 1.00 93.31 184 VAL A N 1
ATOM 1528 C CA . VAL A 1 184 ? -15.685 -8.189 -4.473 1.00 93.31 184 VAL A CA 1
ATOM 1529 C C . VAL A 1 184 ? -15.134 -7.478 -3.243 1.00 93.31 184 VAL A C 1
ATOM 1531 O O . VAL A 1 184 ? -13.964 -7.632 -2.895 1.00 93.31 184 VAL A O 1
ATOM 1534 N N . GLU A 1 185 ? -15.972 -6.655 -2.615 1.00 93.81 185 GLU A N 1
ATOM 1535 C CA 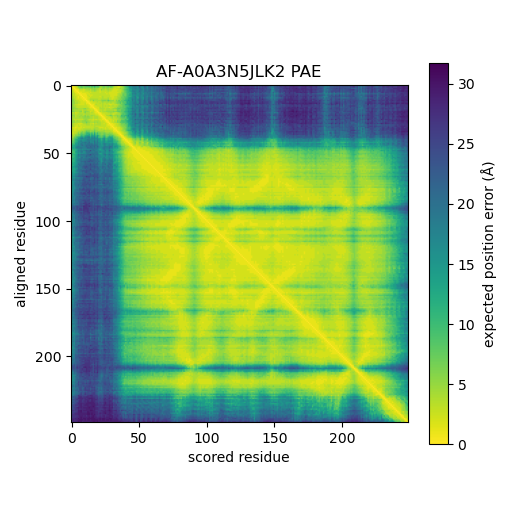. GLU A 1 185 ? -15.658 -5.996 -1.346 1.00 93.81 185 GLU A CA 1
ATOM 1536 C C . GLU A 1 185 ? -15.701 -7.029 -0.218 1.00 93.81 185 GLU A C 1
ATOM 1538 O O . GLU A 1 185 ? -16.702 -7.725 -0.053 1.00 93.81 185 GLU A O 1
ATOM 1543 N N . LEU A 1 186 ? -14.618 -7.128 0.549 1.00 92.06 186 LEU A N 1
ATOM 1544 C CA . LEU A 1 186 ? -14.546 -7.995 1.719 1.00 92.06 186 LEU A CA 1
ATOM 1545 C C . LEU A 1 186 ? -15.133 -7.271 2.936 1.00 92.06 186 LEU A C 1
ATOM 1547 O O . LEU A 1 186 ? -14.934 -6.065 3.102 1.00 92.06 186 LEU A O 1
ATOM 1551 N N . SER A 1 187 ? -15.830 -8.015 3.801 1.00 86.62 187 SER A N 1
ATOM 1552 C CA . SER A 1 187 ? -16.382 -7.490 5.061 1.00 86.62 187 SER A CA 1
ATOM 1553 C C . SER A 1 187 ? -15.295 -6.987 6.008 1.00 86.62 187 SER A C 1
ATOM 1555 O O . SER A 1 187 ? -15.495 -6.005 6.719 1.00 86.62 187 SER A O 1
ATOM 1557 N N . ASP A 1 188 ? -14.138 -7.646 5.966 1.00 87.75 188 ASP A N 1
ATOM 1558 C CA . ASP A 1 188 ? -13.012 -7.438 6.865 1.00 87.75 188 ASP A CA 1
ATOM 1559 C C . ASP A 1 188 ? -11.712 -7.200 6.083 1.00 87.75 188 ASP A C 1
ATOM 1561 O O . ASP A 1 188 ? -11.662 -7.275 4.852 1.00 87.75 188 ASP A O 1
ATOM 1565 N N . GLN A 1 189 ? -10.627 -6.907 6.804 1.00 89.44 189 GLN A N 1
ATOM 1566 C CA . GLN A 1 189 ? -9.295 -6.684 6.227 1.00 89.44 189 GLN A CA 1
ATOM 1567 C C . GLN A 1 189 ? -8.292 -7.742 6.709 1.00 89.44 189 GLN A C 1
ATOM 1569 O O . GLN A 1 189 ? -7.366 -7.412 7.451 1.00 89.44 189 GLN A O 1
ATOM 1574 N N . PRO A 1 190 ? -8.466 -9.020 6.328 1.00 88.75 190 PRO A N 1
ATOM 1575 C CA . PRO A 1 190 ? -7.554 -10.081 6.730 1.00 88.75 190 PRO A CA 1
ATOM 1576 C C . PRO A 1 190 ? -6.141 -9.816 6.199 1.00 88.75 190 PRO A C 1
ATOM 1578 O O . PRO A 1 190 ? -5.946 -9.467 5.030 1.00 88.75 190 PRO A O 1
ATOM 1581 N N . GLU A 1 191 ? -5.148 -10.023 7.062 1.00 85.31 191 GLU A N 1
ATOM 1582 C CA . GLU A 1 191 ? -3.731 -9.761 6.785 1.00 85.31 191 GLU A CA 1
ATOM 1583 C C . GLU A 1 191 ? -3.228 -10.510 5.541 1.00 85.31 191 GLU A C 1
ATOM 1585 O O . GLU A 1 191 ? -2.536 -9.953 4.688 1.00 85.31 191 GLU A O 1
ATOM 1590 N N . SER A 1 192 ? -3.669 -11.754 5.365 1.00 85.88 192 SER A N 1
ATOM 1591 C CA . SER A 1 192 ? -3.333 -12.569 4.198 1.00 85.88 192 SER A CA 1
ATOM 1592 C C . SER A 1 192 ? -3.774 -11.927 2.875 1.00 85.88 192 SER A C 1
ATOM 1594 O O . SER A 1 192 ? -3.030 -11.945 1.893 1.00 85.88 192 SER A O 1
ATOM 1596 N N . CYS A 1 193 ? -4.942 -11.281 2.840 1.00 89.31 193 CYS A N 1
ATOM 1597 C CA . CYS A 1 193 ? -5.412 -10.550 1.664 1.00 89.31 193 CYS A CA 1
ATOM 1598 C C . CYS A 1 193 ? -4.702 -9.197 1.506 1.00 89.31 193 CYS A C 1
ATOM 1600 O O . CYS A 1 193 ? -4.442 -8.777 0.378 1.00 89.31 193 CYS A O 1
ATOM 1602 N N . LEU A 1 194 ? -4.311 -8.533 2.599 1.00 86.88 194 LEU A N 1
ATOM 1603 C CA . LEU A 1 194 ? -3.502 -7.308 2.540 1.00 86.88 194 LEU A CA 1
ATOM 1604 C C . LEU A 1 194 ? -2.135 -7.535 1.883 1.00 86.88 194 LEU A C 1
ATOM 1606 O O . LEU A 1 194 ? -1.628 -6.628 1.218 1.00 86.88 194 LEU A O 1
ATOM 1610 N N . HIS A 1 195 ? -1.576 -8.742 1.982 1.00 86.00 195 HIS A N 1
ATOM 1611 C CA . HIS A 1 195 ? -0.315 -9.119 1.333 1.00 86.00 195 HIS A CA 1
ATOM 1612 C C . HIS A 1 195 ? -0.483 -9.899 0.020 1.00 86.00 195 HIS A C 1
ATOM 1614 O O . HIS A 1 195 ? 0.486 -10.076 -0.712 1.00 86.00 195 HIS A O 1
ATOM 1620 N N . CYS A 1 196 ? -1.703 -10.294 -0.340 1.00 88.38 196 CYS A N 1
ATOM 1621 C CA . CYS A 1 196 ? -1.991 -10.945 -1.618 1.00 88.38 196 CYS A CA 1
ATOM 1622 C C . CYS A 1 196 ? -1.829 -9.959 -2.799 1.00 88.38 196 CYS A C 1
ATOM 1624 O O . CYS A 1 196 ? -2.297 -8.821 -2.687 1.00 88.38 196 CYS A O 1
ATOM 1626 N N . PRO A 1 197 ? -1.251 -10.359 -3.953 1.00 88.81 197 PRO A N 1
ATOM 1627 C CA . PRO A 1 197 ? -1.190 -9.530 -5.168 1.00 88.81 197 PRO A CA 1
ATOM 1628 C C . PRO A 1 197 ? -2.558 -9.043 -5.672 1.00 88.81 197 PRO A C 1
ATOM 1630 O O . PRO A 1 197 ? -2.649 -7.983 -6.288 1.00 88.81 197 PRO A O 1
ATOM 1633 N N . TYR A 1 198 ? -3.618 -9.799 -5.377 1.00 91.44 198 TYR A N 1
ATOM 1634 C CA . TYR A 1 198 ? -4.994 -9.525 -5.797 1.00 91.44 198 TYR A CA 1
ATOM 1635 C C . TYR A 1 198 ? -5.851 -8.859 -4.714 1.00 91.44 198 TYR A C 1
ATOM 1637 O O . TYR A 1 198 ? -7.020 -8.569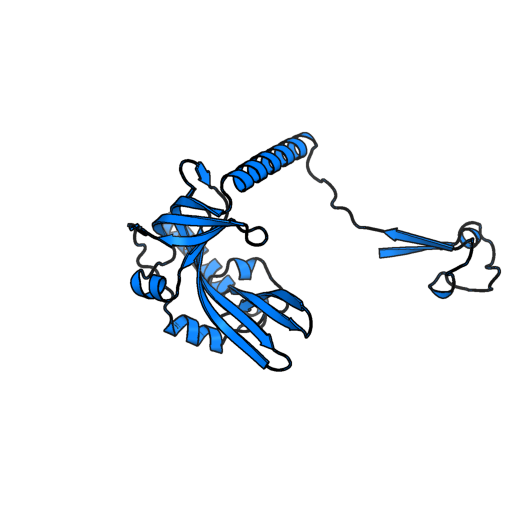 -4.951 1.00 91.44 198 TYR A O 1
ATOM 1645 N N . GLY A 1 199 ? -5.304 -8.608 -3.523 1.00 92.88 199 GLY A N 1
ATOM 1646 C CA . GLY A 1 199 ? -5.988 -7.825 -2.496 1.00 92.88 199 GLY A CA 1
ATOM 1647 C C . GLY A 1 199 ? -5.680 -6.340 -2.654 1.00 92.88 199 GLY A C 1
ATOM 1648 O O . GLY A 1 199 ? -4.528 -5.932 -2.484 1.00 92.88 199 GLY A O 1
ATOM 1649 N N . ALA A 1 200 ? -6.689 -5.524 -2.956 1.00 93.50 200 ALA A N 1
ATOM 1650 C CA . ALA A 1 200 ? -6.533 -4.092 -3.198 1.00 93.50 200 ALA A CA 1
ATOM 1651 C C . ALA A 1 200 ? -7.281 -3.256 -2.150 1.00 93.50 200 ALA A C 1
ATOM 1653 O O . ALA A 1 200 ? -8.507 -3.309 -2.051 1.00 93.50 200 ALA A O 1
ATOM 1654 N N . LEU A 1 201 ? -6.543 -2.453 -1.378 1.00 91.88 201 LEU A N 1
ATOM 1655 C CA . LEU A 1 201 ? -7.143 -1.448 -0.501 1.00 91.88 201 LEU A CA 1
ATOM 1656 C C . LEU A 1 201 ? -7.636 -0.269 -1.340 1.00 91.88 201 LEU A C 1
ATOM 1658 O O . LEU A 1 201 ? -6.851 0.362 -2.052 1.00 91.88 201 LEU A O 1
ATOM 1662 N N . ALA A 1 202 ? -8.921 0.046 -1.214 1.00 91.75 202 ALA A N 1
ATOM 1663 C CA . ALA A 1 202 ? -9.526 1.209 -1.837 1.00 91.75 202 ALA A CA 1
ATOM 1664 C C . ALA A 1 202 ? -9.804 2.296 -0.797 1.00 91.75 202 ALA A C 1
ATOM 1666 O O . ALA A 1 202 ? -10.370 2.023 0.267 1.00 91.75 202 ALA A O 1
ATOM 1667 N N . ASP A 1 203 ? -9.448 3.536 -1.128 1.00 89.94 203 ASP A N 1
ATOM 1668 C CA . ASP A 1 203 ? -9.867 4.698 -0.348 1.00 89.94 203 ASP A CA 1
ATOM 1669 C C . ASP A 1 203 ? -11.331 5.014 -0.699 1.00 89.94 203 ASP A C 1
ATOM 1671 O O . ASP A 1 203 ? -11.675 5.245 -1.861 1.00 89.94 203 ASP A O 1
ATOM 1675 N N . VAL A 1 204 ? -12.210 5.006 0.300 1.00 90.38 204 VAL A N 1
ATOM 1676 C CA . VAL A 1 204 ? -13.642 5.272 0.144 1.00 90.38 204 VAL A CA 1
ATOM 1677 C C . VAL A 1 204 ? -13.957 6.657 0.679 1.00 90.38 204 VAL A C 1
ATOM 1679 O O . VAL A 1 204 ? -13.725 6.955 1.851 1.00 90.38 204 VAL A O 1
ATOM 1682 N N . VAL A 1 205 ? -14.524 7.494 -0.180 1.00 90.69 205 VAL A N 1
ATOM 1683 C CA . VAL A 1 205 ? -15.023 8.822 0.169 1.00 90.69 205 VAL A CA 1
ATOM 1684 C C . VAL A 1 205 ? -16.544 8.771 0.166 1.00 90.69 205 VAL A C 1
ATOM 1686 O O . VAL A 1 205 ? -17.159 8.657 -0.893 1.00 90.69 205 VAL A O 1
ATOM 1689 N N . ILE A 1 206 ? -17.142 8.844 1.350 1.00 89.56 206 ILE A N 1
ATOM 1690 C CA . ILE A 1 206 ? -18.589 8.942 1.530 1.00 89.56 206 ILE A CA 1
ATOM 1691 C C . ILE A 1 206 ? -18.917 10.425 1.648 1.00 89.56 206 ILE A C 1
ATOM 1693 O O . ILE A 1 206 ? -18.525 11.071 2.622 1.00 89.56 206 ILE A O 1
ATOM 1697 N N . GLN A 1 207 ? -19.580 10.971 0.630 1.00 84.38 207 GLN A N 1
ATOM 1698 C CA . GLN A 1 207 ? -20.013 12.360 0.645 1.00 84.38 207 GLN A CA 1
ATOM 1699 C C . GLN A 1 207 ? -21.373 12.469 1.329 1.00 84.38 207 GLN A C 1
ATOM 1701 O O . GLN A 1 207 ? -22.402 12.091 0.763 1.00 84.38 207 GLN A O 1
ATOM 1706 N N . GLU A 1 208 ? -21.372 12.994 2.550 1.00 82.38 208 GLU A N 1
ATOM 1707 C CA . GLU A 1 208 ? -22.582 13.365 3.277 1.00 82.38 208 GLU A CA 1
ATOM 1708 C C . GLU A 1 208 ? -22.783 14.886 3.198 1.00 82.38 208 GLU A C 1
ATOM 1710 O O . GLU A 1 208 ? -21.846 15.635 2.926 1.00 82.38 208 GLU A O 1
ATOM 1715 N N . LYS A 1 209 ? -24.015 15.365 3.427 1.00 74.31 209 LYS A N 1
ATOM 1716 C CA . LYS A 1 209 ? -24.441 16.759 3.163 1.00 74.31 209 LYS A CA 1
ATOM 1717 C C . LYS A 1 209 ? -23.551 17.856 3.774 1.00 74.31 209 LYS A C 1
ATOM 1719 O O . LYS A 1 209 ? -23.628 18.989 3.314 1.00 74.31 209 LYS A O 1
ATOM 1724 N N . GLN A 1 210 ? -22.760 17.557 4.806 1.00 75.88 210 GLN A N 1
ATOM 1725 C CA . GLN A 1 210 ? -21.908 18.537 5.491 1.00 75.88 210 GLN A CA 1
ATOM 1726 C C . GLN A 1 210 ? -20.448 18.095 5.666 1.00 75.88 210 GLN A C 1
ATOM 1728 O O . GLN A 1 210 ? -19.605 18.946 5.938 1.00 75.88 210 GLN A O 1
ATOM 1733 N N . GLN A 1 211 ? -20.118 16.805 5.514 1.00 80.31 211 GLN A N 1
ATOM 1734 C CA . GLN A 1 211 ? -18.763 16.289 5.734 1.00 80.31 211 GLN A CA 1
ATOM 1735 C C . GLN A 1 211 ? -18.471 15.066 4.860 1.00 80.31 211 GLN A C 1
ATOM 1737 O O . GLN A 1 211 ? -19.353 14.270 4.544 1.00 80.31 211 GLN A O 1
ATOM 1742 N N . ASN A 1 212 ? -17.196 14.902 4.503 1.00 84.19 212 ASN A N 1
ATOM 1743 C CA . ASN A 1 212 ? -16.712 13.700 3.838 1.00 84.19 212 ASN A CA 1
ATOM 1744 C C . ASN A 1 212 ? -16.207 12.712 4.886 1.00 84.19 212 ASN A C 1
ATOM 1746 O O . ASN A 1 212 ? -15.215 12.981 5.567 1.00 84.19 212 ASN A O 1
ATOM 1750 N N . LYS A 1 213 ? -16.834 11.539 4.970 1.00 86.25 213 LYS A N 1
ATOM 1751 C CA . LYS A 1 213 ? -16.301 10.429 5.757 1.00 86.25 213 LYS A CA 1
ATOM 1752 C C . LYS A 1 213 ? -15.352 9.618 4.884 1.00 86.25 213 LYS A C 1
ATOM 1754 O O . LYS A 1 213 ? -15.716 9.165 3.800 1.00 86.25 213 LYS A O 1
ATOM 1759 N N . LEU A 1 214 ? -14.123 9.438 5.358 1.00 86.25 214 LEU A N 1
ATOM 1760 C CA . LEU A 1 214 ? -13.099 8.690 4.642 1.00 86.25 214 LEU A CA 1
ATOM 1761 C C . LEU A 1 214 ? -12.844 7.348 5.330 1.00 86.25 214 LEU A C 1
ATOM 1763 O O . LEU A 1 214 ? -12.338 7.319 6.449 1.00 86.25 214 LEU A O 1
ATOM 1767 N N . VAL A 1 215 ? -13.108 6.242 4.644 1.00 89.75 215 VAL A N 1
ATOM 1768 C CA . VAL A 1 215 ? -12.829 4.882 5.140 1.00 89.75 215 VAL A CA 1
ATOM 1769 C C . VAL A 1 215 ? -11.961 4.121 4.140 1.00 89.75 215 VAL A C 1
ATOM 1771 O O . VAL A 1 215 ? -11.768 4.578 3.017 1.00 89.75 215 VAL A O 1
ATOM 1774 N N . ARG A 1 216 ? -11.373 2.997 4.553 1.00 89.94 216 ARG A N 1
ATOM 1775 C CA . ARG A 1 216 ? -10.678 2.073 3.647 1.00 89.94 216 ARG A CA 1
ATOM 1776 C C . ARG A 1 216 ? -11.419 0.751 3.647 1.00 89.94 216 ARG A C 1
ATOM 1778 O O . ARG A 1 216 ? -11.833 0.288 4.705 1.00 89.94 216 ARG A O 1
ATOM 1785 N N . THR A 1 217 ? -11.562 0.164 2.472 1.00 92.88 217 THR A N 1
ATOM 1786 C CA . THR A 1 217 ? -12.215 -1.134 2.275 1.00 92.88 217 THR A CA 1
ATOM 1787 C C . THR A 1 217 ? -11.309 -2.001 1.418 1.00 92.88 217 THR A C 1
ATOM 1789 O O . THR A 1 217 ? -10.676 -1.491 0.487 1.00 92.88 217 THR A O 1
ATOM 1792 N N . LEU A 1 218 ? -11.233 -3.290 1.727 1.00 93.94 218 LEU A N 1
ATOM 1793 C CA . LEU A 1 218 ? -10.409 -4.237 0.989 1.00 93.94 218 LEU A CA 1
ATOM 1794 C C . LEU A 1 218 ? -11.251 -4.927 -0.083 1.00 93.94 218 LEU A C 1
ATOM 1796 O O . LEU A 1 218 ? -12.358 -5.379 0.190 1.00 93.94 218 LEU A O 1
ATOM 1800 N N . TYR A 1 219 ? -10.715 -5.009 -1.296 1.00 94.69 219 TYR A N 1
ATOM 1801 C CA . TYR A 1 219 ? -11.323 -5.736 -2.404 1.00 94.69 219 TYR A CA 1
ATOM 1802 C C . TYR A 1 219 ? -10.480 -6.954 -2.767 1.00 94.69 219 TYR A C 1
ATOM 1804 O O . TYR A 1 219 ? -9.253 -6.854 -2.851 1.00 94.69 219 TYR A O 1
ATOM 1812 N N . CYS A 1 220 ? -11.141 -8.075 -3.047 1.00 94.19 220 CYS A N 1
ATOM 1813 C CA . CYS A 1 220 ? -10.547 -9.195 -3.761 1.00 94.19 220 CYS A CA 1
ATOM 1814 C C . CYS A 1 220 ? -10.757 -8.996 -5.265 1.00 94.19 220 CYS A C 1
ATOM 1816 O O . CYS A 1 220 ? -11.889 -9.005 -5.743 1.00 94.19 220 CYS A O 1
ATOM 1818 N N . LEU A 1 221 ? -9.669 -8.826 -6.014 1.00 93.06 221 LEU A N 1
ATOM 1819 C CA . LEU A 1 221 ? -9.703 -8.589 -7.461 1.00 93.06 221 LEU A CA 1
ATOM 1820 C C .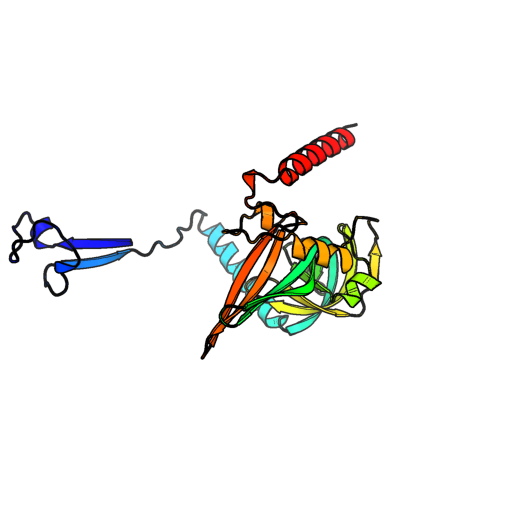 LEU A 1 221 ? -10.034 -9.833 -8.293 1.00 93.06 221 LEU A C 1
ATOM 1822 O O . LEU A 1 221 ? -10.516 -9.707 -9.417 1.00 93.06 221 LEU A O 1
ATOM 1826 N N . GLU A 1 222 ? -9.845 -11.016 -7.715 1.00 91.06 222 GLU A N 1
ATOM 1827 C CA . GLU A 1 222 ? -10.260 -12.298 -8.297 1.00 91.06 222 GLU A CA 1
ATOM 1828 C C . GLU A 1 222 ? -11.752 -12.599 -8.056 1.00 91.06 222 GLU A C 1
ATOM 1830 O O . GLU A 1 222 ? -12.289 -13.553 -8.605 1.00 91.06 222 GLU A O 1
ATOM 1835 N N . GLY A 1 223 ? -12.439 -11.786 -7.243 1.00 90.56 223 GLY A N 1
ATOM 1836 C CA . GLY A 1 223 ? -13.880 -11.907 -7.010 1.00 90.56 223 GLY A CA 1
ATOM 1837 C C . GLY A 1 223 ? -14.297 -12.939 -5.962 1.00 90.56 223 GLY A C 1
ATOM 1838 O O . GLY A 1 223 ? -15.475 -13.282 -5.877 1.00 90.56 223 GLY A O 1
ATOM 1839 N N . TYR A 1 224 ? -13.368 -13.421 -5.132 1.00 90.06 224 TYR A N 1
ATOM 1840 C CA . TYR A 1 224 ? -13.720 -14.288 -4.009 1.00 90.06 224 TYR A CA 1
ATOM 1841 C C . TYR A 1 224 ? -14.396 -13.481 -2.887 1.00 90.06 224 TYR A C 1
ATOM 1843 O O . TYR A 1 224 ? -13.853 -12.454 -2.470 1.00 90.06 224 TYR A O 1
ATOM 1851 N N . PRO A 1 225 ? -15.554 -13.934 -2.369 1.00 86.19 225 PRO A N 1
ATOM 1852 C CA . PRO A 1 225 ? -16.297 -13.216 -1.336 1.00 86.19 225 PRO A CA 1
ATOM 1853 C C . PRO A 1 225 ? -15.674 -13.343 0.053 1.00 86.19 225 PRO A C 1
ATOM 1855 O O . PRO A 1 225 ? -15.871 -12.462 0.887 1.00 86.19 225 PRO A O 1
ATOM 1858 N N . THR A 1 226 ? -14.926 -14.419 0.307 1.00 85.50 226 THR A N 1
ATOM 1859 C CA . THR A 1 226 ? -14.223 -14.633 1.572 1.00 85.50 226 THR A CA 1
ATOM 1860 C C . THR A 1 226 ? -12.844 -15.266 1.333 1.00 85.50 226 THR A C 1
ATOM 1862 O O . THR A 1 226 ? -12.632 -15.910 0.298 1.00 85.50 226 THR A O 1
ATOM 1865 N N . PRO A 1 227 ? -11.870 -15.081 2.244 1.00 84.12 227 PRO A N 1
ATOM 1866 C CA . PRO A 1 227 ? -10.532 -15.655 2.095 1.00 84.12 227 PRO A CA 1
ATOM 1867 C C . PRO A 1 227 ? -10.507 -17.187 2.092 1.00 84.12 227 PRO A C 1
ATOM 1869 O O . PRO A 1 227 ? -9.641 -17.772 1.451 1.00 84.12 227 PRO A O 1
ATOM 1872 N N . GLU A 1 228 ? -11.440 -17.841 2.786 1.00 82.75 228 GLU A N 1
ATOM 1873 C CA . GLU A 1 228 ? -11.450 -19.296 2.995 1.00 82.75 228 GLU A CA 1
ATOM 1874 C C . GLU A 1 228 ? -11.729 -20.073 1.705 1.00 82.75 228 GLU A C 1
ATOM 1876 O O . GLU A 1 228 ? -11.268 -21.200 1.546 1.00 82.75 228 GLU A O 1
ATOM 1881 N N . VAL A 1 229 ? -12.463 -19.469 0.768 1.00 81.94 229 VAL A N 1
ATOM 1882 C CA . VAL A 1 229 ? -12.763 -20.067 -0.542 1.00 81.94 229 VAL A CA 1
ATOM 1883 C C . VAL A 1 229 ? -11.710 -19.728 -1.603 1.00 81.94 229 VAL A C 1
ATOM 1885 O O . VAL A 1 229 ? -11.800 -20.187 -2.740 1.00 81.94 229 VAL A O 1
ATOM 1888 N N . CYS A 1 230 ? -10.708 -18.918 -1.254 1.00 81.88 230 CYS A N 1
ATOM 1889 C CA . CYS A 1 230 ? -9.676 -18.473 -2.177 1.00 81.88 230 CYS A CA 1
ATOM 1890 C C . CYS A 1 230 ? -8.563 -19.525 -2.309 1.00 81.88 230 CYS A C 1
ATOM 1892 O O . CYS A 1 230 ? -7.727 -19.694 -1.421 1.00 81.88 230 CYS A O 1
ATOM 1894 N N . GLY A 1 231 ? -8.485 -20.180 -3.471 1.00 71.88 231 GLY A N 1
ATOM 1895 C CA . GLY A 1 231 ? -7.431 -21.160 -3.773 1.00 71.88 231 GLY A CA 1
ATOM 1896 C C . GLY A 1 231 ? -6.019 -20.569 -3.894 1.00 71.88 231 GLY A C 1
ATOM 1897 O O . GLY A 1 231 ? -5.043 -21.316 -3.935 1.00 71.88 231 GLY A O 1
ATOM 1898 N N . PHE A 1 232 ? -5.883 -19.237 -3.925 1.00 72.50 232 PHE A N 1
ATOM 1899 C CA . PHE A 1 232 ? -4.592 -18.564 -4.086 1.00 72.50 232 PHE A CA 1
ATOM 1900 C C . PHE A 1 232 ? -3.602 -18.919 -2.969 1.00 72.50 232 PHE A C 1
ATOM 1902 O O . PHE A 1 232 ? -2.435 -19.168 -3.252 1.00 72.50 232 PHE A O 1
ATOM 1909 N N . GLN A 1 233 ? -4.054 -18.994 -1.712 1.00 66.12 233 GLN A N 1
ATOM 1910 C CA . GLN A 1 233 ? -3.167 -19.334 -0.592 1.00 66.12 233 GLN A CA 1
ATOM 1911 C C . GLN A 1 233 ? -2.650 -20.774 -0.681 1.00 66.12 233 GLN A C 1
ATOM 1913 O O . GLN A 1 233 ? -1.469 -21.018 -0.441 1.00 66.12 233 GLN A O 1
ATOM 1918 N N . ALA A 1 234 ? -3.514 -21.716 -1.072 1.00 66.12 234 ALA A N 1
ATOM 1919 C CA . ALA A 1 234 ? -3.126 -23.110 -1.267 1.00 66.12 234 ALA A CA 1
ATOM 1920 C C . ALA A 1 234 ? -2.102 -23.249 -2.407 1.00 66.12 234 ALA A C 1
ATOM 1922 O O . ALA A 1 234 ? -1.085 -23.919 -2.245 1.00 66.12 234 ALA A O 1
ATOM 1923 N N . MET A 1 235 ? -2.323 -22.549 -3.523 1.00 69.06 235 MET A N 1
ATOM 1924 C CA . MET A 1 235 ? -1.388 -22.499 -4.654 1.00 69.06 235 MET A CA 1
ATOM 1925 C C . MET A 1 235 ? -0.040 -21.878 -4.259 1.00 69.06 235 MET A C 1
ATOM 1927 O O . MET A 1 235 ? 1.009 -22.429 -4.578 1.00 69.06 235 MET A O 1
ATOM 1931 N N . GLU A 1 236 ? -0.046 -20.774 -3.506 1.00 68.75 236 GLU A N 1
ATOM 1932 C CA . GLU A 1 236 ? 1.187 -20.118 -3.058 1.00 68.75 236 GLU A CA 1
ATOM 1933 C C . GLU A 1 236 ? 1.999 -21.012 -2.104 1.00 68.75 236 GLU A C 1
ATOM 1935 O O . GLU A 1 236 ? 3.230 -21.051 -2.171 1.00 68.75 236 GLU A O 1
ATOM 1940 N N . MET A 1 237 ? 1.327 -21.761 -1.224 1.00 63.28 237 MET A N 1
ATOM 1941 C CA . MET A 1 237 ? 1.982 -22.744 -0.357 1.00 63.28 237 MET A CA 1
ATOM 1942 C C . MET A 1 237 ? 2.632 -23.872 -1.163 1.00 63.28 237 MET A C 1
ATOM 1944 O O . MET A 1 237 ? 3.787 -24.211 -0.897 1.00 63.28 237 MET A O 1
ATOM 1948 N N . LEU A 1 238 ? 1.933 -24.409 -2.167 1.00 69.38 238 LEU A N 1
ATOM 1949 C CA . LEU A 1 238 ? 2.462 -25.450 -3.052 1.00 69.38 238 LEU A CA 1
ATOM 1950 C C . LEU A 1 238 ? 3.685 -24.955 -3.841 1.00 69.38 238 LEU A C 1
ATOM 1952 O O . LEU A 1 238 ? 4.717 -25.628 -3.853 1.00 69.38 238 LEU A O 1
ATOM 1956 N N . ASP A 1 239 ? 3.625 -23.742 -4.396 1.00 70.12 239 ASP A N 1
ATOM 1957 C CA . ASP A 1 239 ? 4.747 -23.116 -5.108 1.00 70.12 239 ASP A CA 1
ATOM 1958 C C . ASP A 1 239 ? 5.970 -22.905 -4.202 1.00 70.12 239 ASP A C 1
ATOM 1960 O O . ASP A 1 239 ? 7.114 -23.133 -4.609 1.00 70.12 239 ASP A O 1
ATOM 1964 N N . ARG A 1 240 ? 5.757 -22.481 -2.948 1.00 66.44 240 ARG A N 1
ATOM 1965 C CA . ARG A 1 240 ? 6.841 -22.321 -1.963 1.00 66.44 240 ARG A CA 1
ATOM 1966 C C . ARG A 1 240 ? 7.474 -23.661 -1.588 1.00 66.44 240 ARG A C 1
ATOM 1968 O O . ARG A 1 240 ? 8.694 -23.716 -1.433 1.00 66.44 240 ARG A O 1
ATOM 1975 N N . CYS A 1 241 ? 6.679 -24.722 -1.443 1.00 59.91 241 CYS A N 1
ATOM 1976 C CA . CYS A 1 241 ? 7.181 -26.076 -1.202 1.00 59.91 241 CYS A CA 1
ATOM 1977 C C . CYS A 1 241 ? 8.034 -26.572 -2.376 1.00 59.91 241 CYS A C 1
ATOM 1979 O O . CYS A 1 241 ? 9.145 -27.052 -2.155 1.00 59.91 241 CYS A O 1
ATOM 1981 N N . HIS A 1 242 ? 7.571 -26.369 -3.611 1.00 61.00 242 HIS A N 1
ATOM 1982 C CA . HIS A 1 242 ? 8.297 -26.784 -4.809 1.00 61.00 242 HIS A CA 1
ATOM 1983 C C . HIS A 1 242 ? 9.635 -26.041 -4.974 1.00 61.00 242 HIS A C 1
ATOM 1985 O O . HIS A 1 242 ? 10.678 -26.661 -5.176 1.00 61.00 242 HIS A O 1
ATOM 1991 N N . LYS A 1 243 ? 9.650 -24.715 -4.775 1.00 68.81 243 LYS A N 1
ATOM 1992 C CA . LYS A 1 243 ? 10.886 -23.907 -4.827 1.00 68.81 243 LYS A CA 1
ATOM 1993 C C . LYS A 1 243 ? 11.885 -24.237 -3.716 1.00 68.81 243 LYS A C 1
ATOM 1995 O O . LYS A 1 243 ? 13.081 -24.026 -3.897 1.00 68.81 243 LYS A O 1
ATOM 2000 N N . LYS A 1 244 ? 11.420 -24.713 -2.554 1.00 63.47 244 LYS A N 1
ATOM 2001 C CA . LYS A 1 244 ? 12.308 -25.181 -1.479 1.00 63.47 244 LYS A CA 1
ATOM 2002 C C . LYS A 1 244 ? 12.984 -26.503 -1.834 1.00 63.47 244 LYS A C 1
ATOM 2004 O O . LYS A 1 244 ? 14.162 -26.645 -1.539 1.00 63.47 244 LYS A O 1
ATOM 2009 N N . GLN A 1 245 ? 12.272 -27.421 -2.489 1.00 57.00 245 GLN A N 1
ATOM 2010 C CA . GLN A 1 245 ? 12.842 -28.692 -2.951 1.00 57.00 245 GLN A CA 1
ATOM 2011 C C . GLN A 1 245 ? 13.934 -28.466 -4.006 1.00 57.00 245 GLN A C 1
ATOM 2013 O O . GLN A 1 245 ? 15.024 -28.998 -3.862 1.00 57.00 245 GLN A O 1
ATOM 2018 N N . GLN A 1 246 ? 13.711 -27.561 -4.964 1.00 54.28 246 GLN A N 1
ATOM 2019 C CA . GLN A 1 246 ? 14.701 -27.207 -5.996 1.00 54.28 246 GLN A CA 1
ATOM 2020 C C . GLN A 1 246 ? 15.951 -26.470 -5.480 1.00 54.28 246 GLN A C 1
ATOM 2022 O O . GLN A 1 246 ? 16.920 -26.336 -6.213 1.00 54.28 246 GLN A O 1
ATOM 2027 N N . LYS A 1 247 ? 15.932 -25.931 -4.252 1.00 51.91 247 LYS A N 1
ATOM 2028 C CA . LYS A 1 247 ? 17.105 -25.294 -3.619 1.00 51.91 247 LYS A CA 1
ATOM 2029 C C . LYS A 1 247 ? 17.914 -26.254 -2.738 1.00 51.91 247 LYS A C 1
ATOM 2031 O O . LYS A 1 247 ? 18.934 -25.840 -2.196 1.00 51.91 247 LYS A O 1
ATOM 2036 N N . MET A 1 248 ? 17.418 -27.472 -2.523 1.00 50.34 248 MET A N 1
ATOM 2037 C CA . MET A 1 248 ? 18.089 -28.520 -1.746 1.00 50.34 248 MET A CA 1
ATOM 2038 C C . MET A 1 248 ? 18.786 -29.567 -2.629 1.00 50.34 248 MET A C 1
ATOM 2040 O O . MET A 1 248 ? 19.470 -30.434 -2.088 1.00 50.34 248 MET A O 1
ATOM 2044 N N . GLU A 1 249 ? 18.607 -29.477 -3.947 1.00 40.84 249 GLU A N 1
ATOM 2045 C CA . GLU A 1 249 ? 19.325 -30.230 -4.985 1.00 40.84 249 GLU A CA 1
ATOM 2046 C C . GLU A 1 249 ? 20.426 -29.354 -5.597 1.00 40.84 249 GLU A C 1
ATOM 2048 O O . GLU A 1 249 ? 21.509 -29.907 -5.892 1.00 40.84 249 GLU A O 1
#

pLDDT: mean 88.46, std 9.73, range [40.84, 98.25]

Solvent-accessible surface area (backbone atoms only — not comparable to full-atom values): 13998 Å² total; per-residue (Å²): 92,79,49,74,46,41,64,47,56,77,70,76,41,79,52,93,86,69,56,93,69,86,54,82,89,41,69,94,41,93,51,49,45,81,44,77,49,74,91,69,90,74,85,86,68,55,70,70,60,50,53,51,52,53,52,54,48,51,55,49,51,53,51,44,66,72,45,50,76,34,78,40,44,34,38,37,41,26,64,37,59,28,63,28,36,37,33,43,32,53,80,95,46,75,47,80,40,82,68,24,33,37,37,35,27,45,45,38,30,54,64,89,44,79,38,86,50,73,36,34,39,39,36,46,59,68,54,34,62,71,66,50,66,26,36,60,19,27,36,39,30,36,24,33,29,36,77,61,90,93,32,50,29,25,70,42,68,42,80,74,42,77,76,45,80,59,83,46,82,53,72,41,70,70,58,49,54,53,28,58,75,45,41,23,72,36,96,60,78,56,67,71,43,70,72,33,70,49,29,28,64,23,48,30,40,38,55,49,101,88,51,74,50,76,50,77,48,33,26,27,34,86,38,49,71,49,76,90,80,42,63,64,61,61,50,51,52,51,53,52,52,54,56,52,54,68,72,76,111

Secondary structure (DSSP, 8-state):
-EEEEEHHHHTTPPPTT--SS-SGGGTT-TTEEEEE-PPPPPP-S-HHHHHHHHHHHHHHHHHHHHHTT-EEEEEEEEEEEEEEEEEEEETTEEEEEEEEEEEEEEEEEETTEEE-S-EEEEE-HHHHHHH--BTT-EEEEEEEEEE-SS-EEEEEEEEEEEEE-----B--HHHHHHHHHH-EE-SS--HHHHHSTTEEEEEEEEE-SS-EEEEEEEEETT--SSGGG-THHHHHHHHHHHHHHTT--

Radius of gyration: 25.44 Å; Cα contacts (8 Å, |Δi|>4): 433; chains: 1; bounding box: 59×49×71 Å